Protein AF-A0A172RXP1-F1 (afdb_monomer_lite)

pLDDT: mean 93.86, std 6.95, range [38.09, 98.88]

Structure (mmCIF, N/CA/C/O backbone):
data_AF-A0A172RXP1-F1
#
_entry.id   AF-A0A172RXP1-F1
#
loop_
_atom_site.group_PDB
_atom_site.id
_atom_site.type_symbol
_atom_site.label_atom_id
_atom_site.label_alt_id
_atom_site.label_comp_id
_atom_site.label_asym_id
_atom_site.label_entity_id
_atom_site.label_seq_id
_atom_site.pdbx_PDB_ins_code
_atom_site.Cartn_x
_atom_site.Cartn_y
_atom_site.Cartn_z
_atom_site.occupancy
_atom_site.B_iso_or_equiv
_atom_site.auth_seq_id
_atom_site.auth_comp_id
_atom_site.auth_asym_id
_atom_site.auth_atom_id
_atom_site.pdbx_PDB_model_num
ATOM 1 N N . MET A 1 1 ? 6.414 -22.281 -22.582 1.00 38.09 1 MET A N 1
ATOM 2 C CA . MET A 1 1 ? 7.743 -21.786 -22.998 1.00 38.09 1 MET A CA 1
ATOM 3 C C . MET A 1 1 ? 8.116 -20.761 -21.952 1.00 38.09 1 MET A C 1
ATOM 5 O O . MET A 1 1 ? 7.266 -19.922 -21.696 1.00 38.09 1 MET A O 1
ATOM 9 N N . ALA A 1 2 ? 9.269 -20.887 -21.293 1.00 50.41 2 ALA A N 1
ATOM 10 C CA . ALA A 1 2 ? 9.704 -19.866 -20.341 1.00 50.41 2 ALA A CA 1
ATOM 11 C C . ALA A 1 2 ? 9.774 -18.531 -21.090 1.00 50.41 2 ALA A C 1
ATOM 13 O O . ALA A 1 2 ? 10.369 -18.478 -22.169 1.00 50.41 2 ALA A O 1
ATOM 14 N N . VAL A 1 3 ? 9.075 -17.511 -20.596 1.00 63.94 3 VAL A N 1
ATOM 15 C CA . VAL A 1 3 ? 9.120 -16.189 -21.216 1.00 63.94 3 VAL A CA 1
ATOM 16 C C . VAL A 1 3 ? 10.532 -15.639 -21.051 1.00 63.94 3 VAL A C 1
ATOM 18 O O . VAL A 1 3 ? 11.076 -15.671 -19.953 1.00 63.94 3 VAL A O 1
ATOM 21 N N . ASP A 1 4 ? 11.120 -15.165 -22.148 1.00 76.38 4 ASP A N 1
ATOM 22 C CA . ASP A 1 4 ? 12.426 -14.511 -22.139 1.00 76.38 4 ASP A CA 1
ATOM 23 C C . ASP A 1 4 ? 12.265 -13.118 -21.504 1.00 76.38 4 ASP A C 1
ATOM 25 O O . ASP A 1 4 ? 11.717 -12.183 -22.110 1.00 76.38 4 ASP A O 1
ATOM 29 N N . LEU A 1 5 ? 12.619 -13.024 -20.222 1.00 82.88 5 LEU A N 1
ATOM 30 C CA . LEU A 1 5 ? 12.661 -11.781 -19.460 1.00 82.88 5 LEU A CA 1
ATOM 31 C C . LEU A 1 5 ? 14.058 -11.184 -19.602 1.00 82.88 5 LEU A C 1
ATOM 33 O O . LEU A 1 5 ? 15.064 -11.877 -19.472 1.00 82.88 5 LEU A O 1
ATOM 37 N N . SER A 1 6 ? 14.126 -9.888 -19.893 1.00 87.19 6 SER A N 1
ATOM 38 C CA . SER A 1 6 ? 15.412 -9.194 -19.913 1.00 87.19 6 SER A CA 1
ATOM 39 C C . SER A 1 6 ? 15.955 -9.014 -18.484 1.00 87.19 6 SER A C 1
ATOM 41 O O . SER A 1 6 ? 15.171 -9.008 -17.536 1.00 87.19 6 SER A O 1
ATOM 43 N N . PRO A 1 7 ? 17.264 -8.763 -18.295 1.00 87.62 7 PRO A N 1
ATOM 44 C CA . PRO A 1 7 ? 17.811 -8.452 -16.970 1.00 87.62 7 PRO A CA 1
ATOM 45 C C . PRO A 1 7 ? 17.138 -7.251 -16.284 1.00 87.62 7 PRO A C 1
ATOM 47 O O . PRO A 1 7 ? 17.066 -7.203 -15.060 1.00 87.62 7 PRO A O 1
ATOM 50 N N . ILE A 1 8 ? 16.629 -6.292 -17.069 1.00 87.06 8 ILE A N 1
ATOM 51 C CA . ILE A 1 8 ? 15.850 -5.151 -16.561 1.00 87.06 8 ILE A CA 1
ATOM 52 C C . ILE A 1 8 ? 14.496 -5.636 -16.036 1.00 87.06 8 ILE A C 1
ATOM 54 O O . ILE A 1 8 ? 14.106 -5.278 -14.930 1.00 87.06 8 ILE A O 1
ATOM 58 N N . ASP A 1 9 ? 13.801 -6.487 -16.799 1.00 88.44 9 ASP A N 1
ATOM 59 C CA . ASP A 1 9 ? 12.526 -7.070 -16.371 1.00 88.44 9 ASP A CA 1
ATOM 60 C C . ASP A 1 9 ? 12.700 -7.867 -15.062 1.00 88.44 9 ASP A C 1
ATOM 62 O O . ASP A 1 9 ? 11.912 -7.710 -14.132 1.00 88.44 9 ASP A O 1
ATOM 66 N N . GLU A 1 10 ? 13.747 -8.694 -14.966 1.00 87.12 10 GLU A N 1
ATOM 67 C CA . GLU A 1 10 ? 14.048 -9.493 -13.770 1.00 87.12 10 GLU A CA 1
ATOM 68 C C . GLU A 1 10 ? 14.373 -8.623 -12.550 1.00 87.12 10 GLU A C 1
ATOM 70 O O . GLU A 1 10 ? 13.882 -8.897 -11.454 1.00 87.12 10 GLU A O 1
ATOM 75 N N . ASN A 1 11 ? 15.169 -7.563 -12.732 1.00 88.50 11 ASN A N 1
ATOM 76 C CA . ASN A 1 11 ? 15.501 -6.636 -11.653 1.00 88.50 11 ASN A CA 1
ATOM 77 C C . ASN A 1 11 ? 14.253 -5.904 -11.143 1.00 88.50 11 ASN A C 1
ATOM 79 O O . ASN A 1 11 ? 14.006 -5.891 -9.939 1.00 88.50 11 ASN A O 1
ATOM 83 N N . LEU A 1 12 ? 13.428 -5.367 -12.047 1.00 87.56 12 LEU A N 1
ATOM 84 C CA . LEU A 1 12 ? 12.185 -4.700 -11.665 1.00 87.56 12 LEU A CA 1
ATOM 85 C C . LEU A 1 12 ? 11.263 -5.638 -10.881 1.00 87.56 12 LEU A C 1
ATOM 87 O O . LEU A 1 12 ? 10.744 -5.242 -9.840 1.00 87.56 12 LEU A O 1
ATOM 91 N N . LEU A 1 13 ? 11.080 -6.880 -11.344 1.00 88.88 13 LEU A N 1
ATOM 92 C CA . LEU A 1 13 ? 10.257 -7.874 -10.648 1.00 88.88 13 LEU A CA 1
ATOM 93 C C . LEU A 1 13 ? 10.802 -8.190 -9.248 1.00 88.88 13 LEU A C 1
ATOM 95 O O . LEU A 1 13 ? 10.026 -8.226 -8.287 1.00 88.88 13 LEU A O 1
ATOM 99 N N . ALA A 1 14 ? 12.116 -8.368 -9.109 1.00 88.56 14 ALA A N 1
ATOM 100 C CA . ALA A 1 14 ? 12.749 -8.584 -7.812 1.00 88.56 14 ALA A CA 1
ATOM 101 C C . ALA A 1 14 ? 12.529 -7.391 -6.869 1.00 88.56 14 ALA A C 1
ATOM 103 O O . ALA A 1 14 ? 12.136 -7.585 -5.721 1.00 88.56 14 ALA A O 1
ATOM 104 N N . THR A 1 15 ? 12.694 -6.167 -7.371 1.00 88.19 15 THR A N 1
ATOM 105 C CA . THR A 1 15 ? 12.537 -4.929 -6.598 1.00 88.19 15 THR A CA 1
ATOM 106 C C . THR A 1 15 ? 11.102 -4.720 -6.111 1.00 88.19 15 THR A C 1
ATOM 108 O O . THR A 1 15 ? 10.890 -4.402 -4.944 1.00 88.19 15 THR A O 1
ATOM 111 N N . ILE A 1 16 ? 10.098 -4.932 -6.968 1.00 88.25 16 ILE A N 1
ATOM 112 C CA . ILE A 1 16 ? 8.696 -4.612 -6.636 1.00 88.25 16 ILE A CA 1
ATOM 113 C C . ILE A 1 16 ? 7.931 -5.756 -5.963 1.00 88.25 16 ILE A C 1
ATOM 115 O O . ILE A 1 16 ? 6.828 -5.549 -5.470 1.00 88.25 16 ILE A O 1
ATOM 119 N N . SER A 1 17 ? 8.454 -6.983 -5.992 1.00 82.69 17 SER A N 1
ATOM 120 C CA . SER A 1 17 ? 7.707 -8.150 -5.498 1.00 82.69 17 SER A CA 1
ATOM 121 C C . SER A 1 17 ? 8.557 -9.211 -4.798 1.00 82.69 17 SER A C 1
ATOM 123 O O . SER A 1 17 ? 8.028 -10.247 -4.392 1.00 82.69 17 SER A O 1
ATOM 125 N N . GLY A 1 18 ? 9.868 -8.983 -4.649 1.00 82.44 18 GLY A N 1
ATOM 126 C CA . GLY A 1 18 ? 10.801 -9.952 -4.065 1.00 82.44 18 GLY A CA 1
ATOM 127 C C . GLY A 1 18 ? 10.971 -11.222 -4.904 1.00 82.44 18 GLY A C 1
ATOM 128 O O . GLY A 1 18 ? 11.453 -12.239 -4.404 1.00 82.44 18 GLY A O 1
ATOM 129 N N . LEU A 1 19 ? 10.530 -11.203 -6.166 1.00 79.50 19 LEU A N 1
ATOM 130 C CA . LEU A 1 19 ? 10.538 -12.371 -7.036 1.00 79.50 19 LEU A CA 1
ATOM 131 C C . LEU A 1 19 ? 11.907 -12.575 -7.684 1.00 79.50 19 LEU A C 1
ATOM 133 O O . LEU A 1 19 ? 12.352 -11.779 -8.504 1.00 79.50 19 LEU A O 1
ATOM 137 N N . HIS A 1 20 ? 12.533 -13.709 -7.374 1.00 77.12 20 HIS A N 1
ATOM 138 C CA . HIS A 1 20 ? 13.682 -14.236 -8.107 1.00 77.12 20 HIS A CA 1
ATOM 139 C C . HIS A 1 20 ? 13.219 -15.422 -8.961 1.00 77.12 20 HIS A C 1
ATOM 141 O O . HIS A 1 20 ? 13.280 -16.578 -8.541 1.00 77.12 20 HIS A O 1
ATOM 147 N N . GLY A 1 21 ? 12.697 -15.116 -10.150 1.00 74.19 21 GLY A N 1
ATOM 148 C CA . GLY A 1 21 ? 12.053 -16.085 -11.040 1.00 74.19 21 GLY A CA 1
ATOM 149 C C . GLY A 1 21 ? 10.544 -16.215 -10.811 1.00 74.19 21 GLY A C 1
ATOM 150 O O . GLY A 1 21 ? 9.920 -15.380 -10.158 1.00 74.19 21 GLY A O 1
ATOM 151 N N . MET A 1 22 ? 9.942 -17.259 -11.389 1.00 75.25 22 MET A N 1
ATOM 152 C CA . MET A 1 22 ? 8.494 -17.471 -11.308 1.00 75.25 22 MET A CA 1
ATOM 153 C C . MET A 1 22 ? 8.077 -17.919 -9.899 1.00 75.25 22 MET A C 1
ATOM 155 O O . MET A 1 22 ? 8.658 -18.875 -9.374 1.00 75.25 22 MET A O 1
ATOM 159 N N . PRO A 1 23 ? 7.068 -17.276 -9.284 1.00 80.94 23 PRO A N 1
ATOM 160 C CA . PRO A 1 23 ? 6.609 -17.655 -7.958 1.00 80.94 23 PRO A CA 1
ATOM 161 C C . PRO A 1 23 ? 5.931 -19.023 -7.945 1.00 80.94 23 PRO A C 1
ATOM 163 O O . PRO A 1 23 ? 5.258 -19.430 -8.892 1.00 80.94 23 PRO A O 1
ATOM 166 N N . ASN A 1 24 ? 6.032 -19.699 -6.802 1.00 77.75 24 ASN A N 1
ATOM 167 C CA . ASN A 1 24 ? 5.158 -20.823 -6.492 1.00 77.75 24 ASN A CA 1
ATOM 168 C C . ASN A 1 24 ? 3.774 -20.292 -6.087 1.00 77.75 24 ASN A C 1
ATOM 170 O O . ASN A 1 24 ? 3.684 -19.356 -5.296 1.00 77.75 24 ASN A O 1
ATOM 174 N N . GLY A 1 25 ? 2.704 -20.919 -6.578 1.00 85.06 25 GLY A N 1
ATOM 175 C CA . GLY A 1 25 ? 1.326 -20.537 -6.250 1.00 85.06 25 GLY A CA 1
ATOM 176 C C . GLY A 1 25 ? 0.611 -19.842 -7.405 1.00 85.06 25 GLY A C 1
ATOM 177 O O . GLY A 1 25 ? 0.875 -20.133 -8.573 1.00 85.06 25 GLY A O 1
ATOM 178 N N . ALA A 1 26 ? -0.351 -18.978 -7.088 1.00 94.94 26 ALA A N 1
ATOM 179 C CA . ALA A 1 26 ? -1.120 -18.255 -8.094 1.00 94.94 26 ALA A CA 1
ATOM 180 C C . ALA A 1 26 ? -0.416 -16.949 -8.476 1.00 94.94 26 ALA A C 1
ATOM 182 O O . ALA A 1 26 ? 0.030 -16.195 -7.611 1.00 94.94 26 ALA A O 1
ATOM 183 N N . PHE A 1 27 ? -0.321 -16.658 -9.770 1.00 95.69 27 PHE A N 1
ATOM 184 C CA . PHE A 1 27 ? 0.298 -15.423 -10.230 1.00 95.69 27 PHE A CA 1
ATOM 185 C C . PHE A 1 27 ? -0.223 -14.948 -11.583 1.00 95.69 27 PHE A C 1
ATOM 187 O O . PHE A 1 27 ? -0.714 -15.731 -12.399 1.00 95.69 27 PHE A O 1
ATOM 194 N N . ASN A 1 28 ? -0.087 -13.649 -11.831 1.00 95.12 28 ASN A N 1
ATOM 195 C CA . ASN A 1 28 ? -0.371 -13.017 -13.110 1.00 95.12 28 ASN A CA 1
ATOM 196 C C . ASN A 1 28 ? 0.637 -11.890 -13.356 1.00 95.12 28 ASN A C 1
ATOM 198 O O . ASN A 1 28 ? 0.479 -10.787 -12.839 1.00 95.12 28 ASN A O 1
ATOM 202 N N . ILE A 1 29 ? 1.646 -12.171 -14.176 1.00 93.12 29 ILE A N 1
ATOM 203 C CA . ILE A 1 29 ? 2.704 -11.219 -14.518 1.00 93.12 29 ILE A CA 1
ATOM 204 C C . ILE A 1 29 ? 2.296 -10.468 -15.783 1.00 93.12 29 ILE A C 1
ATOM 206 O O . ILE A 1 29 ? 1.885 -11.079 -16.776 1.00 93.12 29 ILE A O 1
ATOM 210 N N . ARG A 1 30 ? 2.418 -9.139 -15.763 1.00 93.31 30 ARG A N 1
ATOM 211 C CA . ARG A 1 30 ? 2.161 -8.285 -16.930 1.00 93.31 30 ARG A CA 1
ATOM 212 C C . ARG A 1 30 ? 3.394 -7.481 -17.307 1.00 93.31 30 ARG A C 1
ATOM 214 O O . ARG A 1 30 ? 4.133 -7.024 -16.440 1.00 93.31 30 ARG A O 1
ATOM 221 N N . ARG A 1 31 ? 3.573 -7.267 -18.609 1.00 92.81 31 ARG A N 1
ATOM 222 C CA . ARG A 1 31 ? 4.624 -6.411 -19.163 1.00 92.81 31 ARG A CA 1
ATOM 223 C C . ARG A 1 31 ? 4.043 -5.529 -20.255 1.00 92.81 31 ARG A C 1
ATOM 225 O O . ARG A 1 31 ? 3.398 -6.044 -21.161 1.00 92.81 31 ARG A O 1
ATOM 232 N N . ASN A 1 32 ? 4.287 -4.222 -20.184 1.00 91.62 32 ASN A N 1
ATOM 233 C CA . ASN A 1 32 ? 3.894 -3.250 -21.215 1.00 91.62 32 ASN A CA 1
ATOM 234 C C . ASN A 1 32 ? 2.400 -3.329 -21.604 1.00 91.62 32 ASN A C 1
ATOM 236 O O . ASN A 1 32 ? 2.049 -3.209 -22.773 1.00 91.62 32 ASN A O 1
ATOM 240 N N . GLY A 1 33 ? 1.518 -3.565 -20.627 1.00 88.50 33 GLY A N 1
ATOM 241 C CA . GLY A 1 33 ? 0.072 -3.696 -20.848 1.00 88.50 33 GLY A CA 1
ATOM 242 C C . GLY A 1 33 ? -0.401 -5.070 -21.343 1.00 88.50 33 GLY A C 1
ATOM 243 O O . GLY A 1 33 ? -1.607 -5.306 -21.470 1.00 88.50 33 GLY A O 1
ATOM 244 N N . GLU A 1 34 ? 0.508 -6.019 -21.548 1.00 90.94 34 GLU A N 1
ATOM 245 C CA . GLU A 1 34 ? 0.198 -7.364 -22.028 1.00 90.94 34 GLU A CA 1
ATOM 246 C C . GLU A 1 34 ? 0.414 -8.427 -20.947 1.00 90.94 34 GLU A C 1
ATOM 248 O O . GLU A 1 34 ? 1.183 -8.255 -19.997 1.00 90.94 34 GLU A O 1
ATOM 253 N N . LEU A 1 35 ? -0.306 -9.544 -21.075 1.00 92.50 35 LEU A N 1
ATOM 254 C CA . LEU A 1 35 ? -0.114 -10.707 -20.214 1.00 92.50 35 LEU A CA 1
ATOM 255 C C . LEU A 1 35 ? 1.177 -11.430 -20.611 1.00 92.50 35 LEU A C 1
ATOM 257 O O . LEU A 1 35 ? 1.311 -11.860 -21.753 1.00 92.50 35 LEU A O 1
ATOM 261 N N . VAL A 1 36 ? 2.078 -11.614 -19.648 1.00 91.56 36 VAL A N 1
ATOM 262 C CA . VAL A 1 36 ? 3.291 -12.422 -19.813 1.00 91.56 36 VAL A CA 1
ATOM 263 C C . VAL A 1 36 ? 2.979 -13.879 -19.510 1.00 91.56 36 VAL A C 1
ATOM 265 O O . VAL A 1 36 ? 3.079 -14.744 -20.376 1.00 91.56 36 VAL A O 1
ATOM 268 N N . GLU A 1 37 ? 2.559 -14.140 -18.276 1.00 91.88 37 GLU A N 1
ATOM 269 C CA . GLU A 1 37 ? 2.243 -15.481 -17.811 1.00 91.88 37 GLU A CA 1
ATOM 270 C C . GLU A 1 37 ? 1.210 -15.412 -16.691 1.00 91.88 37 GLU A C 1
ATOM 272 O O . GLU A 1 37 ? 1.175 -14.468 -15.894 1.00 91.88 37 GLU A O 1
ATOM 277 N N . ARG A 1 38 ? 0.346 -16.425 -16.649 1.00 94.81 38 ARG A N 1
ATOM 278 C CA . ARG A 1 38 ? -0.666 -16.588 -15.615 1.00 94.81 38 ARG A CA 1
ATOM 279 C C . ARG A 1 38 ? -0.702 -18.030 -15.162 1.00 94.81 38 ARG A C 1
ATOM 281 O O . ARG A 1 38 ? -0.748 -18.943 -15.985 1.00 94.81 38 ARG A O 1
ATOM 288 N N . HIS A 1 39 ? -0.814 -18.206 -13.858 1.00 95.62 39 HIS A N 1
ATOM 289 C CA . HIS A 1 39 ? -1.017 -19.498 -13.240 1.00 95.62 39 HIS A CA 1
ATOM 290 C C . HIS A 1 39 ? -2.061 -19.385 -12.125 1.00 95.62 39 HIS A C 1
ATOM 292 O O . HIS A 1 39 ? -1.996 -18.494 -11.283 1.00 95.62 39 HIS A O 1
ATOM 298 N N . SER A 1 40 ? -3.041 -20.288 -12.137 1.00 96.25 40 SER A N 1
ATOM 299 C CA . SER A 1 40 ? -4.006 -20.463 -11.045 1.00 96.25 40 SER A CA 1
ATOM 300 C C . SER A 1 40 ? -3.555 -21.622 -10.161 1.00 96.25 40 SER A C 1
ATOM 302 O O . SER A 1 40 ? -3.035 -22.613 -10.672 1.00 96.25 40 SER A O 1
ATOM 304 N N . SER A 1 41 ? -3.771 -21.526 -8.851 1.00 95.06 41 SER A N 1
ATOM 305 C CA . SER A 1 41 ? -3.520 -22.639 -7.933 1.00 95.06 41 SER A CA 1
ATOM 306 C C . SER A 1 41 ? -4.773 -23.503 -7.763 1.00 95.06 41 SER A C 1
ATOM 308 O O . SER A 1 41 ? -5.831 -23.243 -8.339 1.00 95.06 41 SER A O 1
ATOM 310 N N . ALA A 1 42 ? -4.681 -24.553 -6.945 1.00 94.69 42 ALA A N 1
ATOM 311 C CA . ALA A 1 42 ? -5.849 -25.360 -6.599 1.00 94.69 42 ALA A CA 1
ATOM 312 C C . ALA A 1 42 ? -6.917 -24.557 -5.827 1.00 94.69 42 ALA A C 1
ATOM 314 O O . ALA A 1 42 ? -8.097 -24.927 -5.849 1.00 94.69 42 ALA A O 1
ATOM 315 N N . PHE A 1 43 ? -6.521 -23.472 -5.155 1.00 97.12 43 PHE A N 1
ATOM 316 C CA . PHE A 1 43 ? -7.378 -22.673 -4.275 1.00 97.12 43 PHE A CA 1
ATOM 317 C C . PHE A 1 43 ? -7.676 -21.272 -4.807 1.00 97.12 43 PHE A C 1
ATOM 319 O O . PHE A 1 43 ? -8.611 -20.631 -4.323 1.00 97.12 43 PHE A O 1
ATOM 326 N N . ILE A 1 44 ? -6.927 -20.824 -5.814 1.00 97.75 44 ILE A N 1
ATOM 327 C CA . ILE A 1 44 ? -7.011 -19.469 -6.348 1.00 97.75 44 ILE A CA 1
ATOM 328 C C . ILE A 1 44 ? -7.140 -19.527 -7.865 1.00 97.75 44 ILE A C 1
ATOM 330 O O . ILE A 1 44 ? -6.233 -19.980 -8.561 1.00 97.75 44 ILE A O 1
ATOM 334 N N . GLU A 1 45 ? -8.270 -19.043 -8.366 1.00 98.06 45 GLU A N 1
ATOM 335 C CA . GLU A 1 45 ? -8.557 -18.916 -9.791 1.00 98.06 45 GLU A CA 1
ATOM 336 C C . GLU A 1 45 ? -8.284 -17.481 -10.246 1.00 98.06 45 GLU A C 1
ATOM 338 O O . GLU A 1 45 ? -8.774 -16.534 -9.633 1.00 98.06 45 GLU A O 1
ATOM 343 N N . ILE A 1 46 ? -7.536 -17.325 -11.339 1.00 97.81 46 ILE A N 1
ATOM 344 C CA . ILE A 1 46 ? -7.296 -16.031 -11.980 1.00 97.81 46 ILE A CA 1
ATOM 345 C C . ILE A 1 46 ? -7.898 -16.057 -13.387 1.00 97.81 46 ILE A C 1
ATOM 347 O O . ILE A 1 46 ? -7.414 -16.757 -14.281 1.00 97.81 46 ILE A O 1
ATOM 351 N N . ALA A 1 47 ? -8.934 -15.254 -13.601 1.00 96.94 47 ALA A N 1
ATOM 352 C CA . ALA A 1 47 ? -9.636 -15.125 -14.872 1.00 96.94 47 ALA A CA 1
ATOM 353 C C . ALA A 1 47 ? -9.440 -13.728 -15.467 1.00 96.94 47 ALA A C 1
ATOM 355 O O . ALA A 1 47 ? -9.192 -12.763 -14.754 1.00 96.94 47 ALA A O 1
ATOM 356 N N . THR A 1 48 ? -9.534 -13.609 -16.791 1.00 96.56 48 THR A N 1
ATOM 357 C CA . THR A 1 48 ? -9.531 -12.294 -17.448 1.00 96.56 48 THR A CA 1
ATOM 358 C C . THR A 1 48 ? -10.886 -11.638 -17.233 1.00 96.56 48 THR A C 1
ATOM 360 O O . THR A 1 48 ? -11.908 -12.301 -17.399 1.00 96.56 48 THR A O 1
ATOM 363 N N . LYS A 1 49 ? -10.887 -10.352 -16.882 1.00 94.56 49 LYS A N 1
ATOM 364 C CA . LYS A 1 49 ? -12.117 -9.593 -16.661 1.00 94.56 49 LYS A CA 1
ATOM 365 C C . LYS A 1 49 ? -12.825 -9.312 -17.989 1.00 94.56 49 LYS A C 1
ATOM 367 O O . LYS A 1 49 ? -12.180 -9.059 -19.008 1.00 94.56 49 LYS A O 1
ATOM 372 N N . GLU A 1 50 ? -14.152 -9.366 -17.992 1.00 90.88 50 GLU A N 1
ATOM 373 C CA . GLU A 1 50 ? -14.949 -9.030 -19.175 1.00 90.88 50 GLU A CA 1
ATOM 374 C C . GLU A 1 50 ? -15.198 -7.515 -19.257 1.00 90.88 50 GLU A C 1
ATOM 376 O O . GLU A 1 50 ? -15.492 -6.858 -18.261 1.00 90.88 50 GLU A O 1
ATOM 381 N N . GLY A 1 51 ? -15.092 -6.945 -20.460 1.00 89.81 51 GLY A N 1
ATOM 382 C CA . GLY A 1 51 ? -15.448 -5.548 -20.747 1.00 89.81 51 GLY A CA 1
ATOM 383 C C . GLY A 1 51 ? -14.386 -4.491 -20.419 1.00 89.81 51 GLY A C 1
ATOM 384 O O . GLY A 1 51 ? -14.393 -3.437 -21.052 1.00 89.81 51 GLY A O 1
ATOM 385 N N . VAL A 1 52 ? -13.448 -4.766 -19.507 1.00 92.88 52 VAL A N 1
ATOM 386 C CA . VAL A 1 52 ? -12.320 -3.873 -19.171 1.00 92.88 52 VAL A CA 1
ATOM 387 C C . VAL A 1 52 ? -11.005 -4.658 -19.046 1.00 92.88 52 VAL A C 1
ATOM 389 O O . VAL A 1 52 ? -11.046 -5.842 -18.709 1.00 92.88 52 VAL A O 1
ATOM 392 N N . PRO A 1 53 ? -9.830 -4.046 -19.300 1.00 93.62 53 PRO A N 1
ATOM 393 C CA . PRO A 1 53 ? -8.548 -4.717 -19.091 1.00 93.62 53 PRO A CA 1
ATOM 394 C C . PRO A 1 53 ? -8.352 -5.079 -17.618 1.00 93.62 53 PRO A C 1
ATOM 396 O O . PRO A 1 53 ? -8.573 -4.239 -16.756 1.00 93.62 53 PRO A O 1
ATOM 399 N N . GLY A 1 54 ? -7.905 -6.296 -17.316 1.00 94.62 54 GLY A N 1
ATOM 400 C CA . GLY A 1 54 ? -7.606 -6.719 -15.947 1.00 94.62 54 GLY A CA 1
ATOM 401 C C . GLY A 1 54 ? -8.052 -8.147 -15.650 1.00 94.62 54 GLY A C 1
ATOM 402 O O . GLY A 1 54 ? -8.259 -8.948 -16.571 1.00 94.62 54 GLY A O 1
ATOM 403 N N . ILE A 1 55 ? -8.146 -8.487 -14.366 1.00 97.56 55 ILE A N 1
ATOM 404 C CA . ILE A 1 55 ? -8.389 -9.858 -13.905 1.00 97.56 55 ILE A CA 1
ATOM 405 C C . ILE A 1 55 ? -9.360 -9.932 -12.729 1.00 97.56 55 ILE A C 1
ATOM 407 O O . ILE A 1 55 ? -9.387 -9.064 -11.863 1.00 97.56 55 ILE A O 1
ATOM 411 N N . ASP A 1 56 ? -10.111 -11.026 -12.680 1.00 98.31 56 ASP A N 1
ATOM 412 C CA . ASP A 1 56 ? -10.845 -11.447 -11.493 1.00 98.31 56 ASP A CA 1
ATOM 413 C C . ASP A 1 56 ? -10.058 -12.560 -10.799 1.00 98.31 56 ASP A C 1
ATOM 415 O O . ASP A 1 56 ? -9.705 -13.570 -11.414 1.00 98.31 56 ASP A O 1
ATOM 419 N N . ILE A 1 57 ? -9.789 -12.375 -9.511 1.00 98.44 57 ILE A N 1
ATOM 420 C CA . ILE A 1 57 ? -9.023 -13.293 -8.672 1.00 98.44 57 ILE A CA 1
ATOM 421 C C . ILE A 1 57 ? -9.975 -13.841 -7.617 1.00 98.44 57 ILE A C 1
ATOM 423 O O . ILE A 1 57 ? -10.427 -13.115 -6.733 1.00 98.44 57 ILE A O 1
ATOM 427 N N . LYS A 1 58 ? -10.306 -15.126 -7.714 1.00 98.62 58 LYS A N 1
ATOM 428 C CA . LYS A 1 58 ? -11.248 -15.795 -6.811 1.00 98.62 58 LYS A CA 1
ATOM 429 C C . LYS A 1 58 ? -10.494 -16.745 -5.898 1.00 98.62 58 LYS A C 1
ATOM 431 O O . LYS A 1 58 ? -9.955 -17.754 -6.350 1.00 98.62 58 LYS A O 1
ATOM 436 N N . ILE A 1 59 ? -10.494 -16.432 -4.609 1.00 98.62 59 ILE A N 1
ATOM 437 C CA . ILE A 1 59 ? -9.873 -17.236 -3.557 1.00 98.62 59 ILE A CA 1
ATOM 438 C C . ILE A 1 59 ? -10.979 -18.028 -2.866 1.00 98.62 59 ILE A C 1
ATOM 440 O O . ILE A 1 59 ? -11.947 -17.455 -2.359 1.00 98.62 59 ILE A O 1
ATOM 444 N N . LYS A 1 60 ? -10.862 -19.358 -2.863 1.00 98.56 60 LYS A N 1
ATOM 445 C CA . LYS A 1 60 ? -11.887 -20.234 -2.278 1.00 98.56 60 LYS A CA 1
ATOM 446 C C . LYS A 1 60 ? -12.037 -19.984 -0.768 1.00 98.56 60 LYS A C 1
ATOM 448 O O . LYS A 1 60 ? -11.040 -19.693 -0.111 1.00 98.56 60 LYS A O 1
ATOM 453 N N . PRO A 1 61 ? -13.239 -20.153 -0.190 1.00 98.69 61 PRO A N 1
ATOM 454 C CA . PRO A 1 61 ? -13.428 -20.078 1.258 1.00 98.69 61 PRO A CA 1
ATOM 455 C C . PRO A 1 61 ? -12.499 -21.026 2.026 1.00 98.69 61 PRO A C 1
ATOM 457 O O . PRO A 1 61 ? -12.249 -22.150 1.585 1.00 98.69 61 PRO A O 1
ATOM 460 N N . GLY A 1 62 ? -12.006 -20.574 3.180 1.00 98.19 62 GLY A N 1
ATOM 461 C CA . GLY A 1 62 ? -11.108 -21.336 4.049 1.00 98.19 62 GLY A CA 1
ATOM 462 C C . GLY A 1 62 ? -9.706 -21.575 3.481 1.00 98.19 62 GLY A C 1
ATOM 463 O O . GLY A 1 62 ? -8.986 -22.422 4.010 1.00 98.19 62 GLY A O 1
ATOM 464 N N . THR A 1 63 ? -9.305 -20.873 2.416 1.00 98.31 63 THR A N 1
ATOM 465 C CA . THR A 1 63 ? -7.944 -20.971 1.864 1.00 98.31 63 THR A CA 1
ATOM 466 C C . THR A 1 63 ? -6.943 -20.414 2.868 1.00 98.31 63 THR A C 1
ATOM 468 O O . THR A 1 63 ? -7.152 -19.318 3.370 1.00 98.31 63 THR A O 1
ATOM 471 N N . ARG A 1 64 ? -5.854 -21.130 3.168 1.00 97.06 64 ARG A N 1
ATOM 472 C CA . ARG A 1 64 ? -4.851 -20.683 4.150 1.00 97.06 64 ARG A CA 1
ATOM 473 C C . ARG A 1 64 ? -3.433 -20.840 3.622 1.00 97.06 64 ARG A C 1
ATOM 475 O O . ARG A 1 64 ? -3.101 -21.897 3.094 1.00 97.06 64 ARG A O 1
ATOM 482 N N . GLY A 1 65 ? -2.601 -19.823 3.836 1.00 94.00 65 GLY A N 1
ATOM 483 C CA . GLY A 1 65 ? -1.168 -19.854 3.528 1.00 94.00 65 GLY A CA 1
ATOM 484 C C . GLY A 1 65 ? -0.828 -19.786 2.037 1.00 94.00 65 GLY A C 1
ATOM 485 O O . GLY A 1 65 ? 0.312 -20.048 1.669 1.00 94.00 65 GLY A O 1
ATOM 486 N N . GLU A 1 66 ? -1.798 -19.457 1.181 1.00 95.50 66 GLU A N 1
ATOM 487 C CA . GLU A 1 66 ? -1.552 -19.202 -0.239 1.00 95.50 66 GLU A CA 1
ATOM 488 C C . GLU A 1 66 ? -1.142 -17.741 -0.453 1.00 95.50 66 GLU A C 1
ATOM 490 O O . GLU A 1 66 ? -1.650 -16.833 0.216 1.00 95.50 66 GLU A O 1
ATOM 495 N N . THR A 1 67 ? -0.270 -17.529 -1.437 1.00 95.75 67 THR A N 1
ATOM 496 C CA . THR A 1 67 ? 0.148 -16.202 -1.887 1.00 95.75 67 THR A CA 1
ATOM 497 C C . THR A 1 67 ? -0.242 -15.997 -3.347 1.00 95.75 67 THR A C 1
ATOM 499 O O . THR A 1 67 ? -0.069 -16.901 -4.170 1.00 95.75 67 THR A O 1
ATOM 502 N N . VAL A 1 68 ? -0.745 -14.806 -3.674 1.00 96.12 68 VAL A N 1
ATOM 503 C CA . VAL A 1 68 ? -1.002 -14.370 -5.053 1.00 96.12 68 VAL A CA 1
ATOM 504 C C . VAL A 1 68 ? -0.009 -13.290 -5.446 1.00 96.12 68 VAL A C 1
ATOM 506 O O . VAL A 1 68 ? 0.107 -12.298 -4.734 1.00 96.12 68 VAL A O 1
ATOM 509 N N . TYR A 1 69 ? 0.650 -13.442 -6.592 1.00 96.38 69 TYR A N 1
ATOM 510 C CA . TYR A 1 69 ? 1.568 -12.433 -7.131 1.00 96.38 69 TYR A CA 1
ATOM 511 C C . TYR A 1 69 ? 0.995 -11.782 -8.390 1.00 96.38 69 TYR A C 1
ATOM 513 O O . TYR A 1 69 ? 0.685 -12.475 -9.360 1.00 96.38 69 TYR A O 1
ATOM 521 N N . ILE A 1 70 ? 0.881 -10.456 -8.417 1.00 95.81 70 ILE A N 1
ATOM 522 C CA . ILE A 1 70 ? 0.362 -9.719 -9.581 1.00 95.81 70 ILE A CA 1
ATOM 523 C C . ILE A 1 70 ? 1.259 -8.544 -10.015 1.00 95.81 70 ILE A C 1
ATOM 525 O O . ILE A 1 70 ? 0.781 -7.414 -10.119 1.00 95.81 70 ILE A O 1
ATOM 529 N N . PRO A 1 71 ? 2.563 -8.766 -10.259 1.00 94.56 71 PRO A N 1
ATOM 530 C CA . PRO A 1 71 ? 3.458 -7.681 -10.623 1.00 94.56 71 PRO A CA 1
ATOM 531 C C . PRO A 1 71 ? 3.213 -7.192 -12.058 1.00 94.56 71 PRO A C 1
ATOM 533 O O . PRO A 1 71 ? 2.906 -7.969 -12.975 1.00 94.56 71 PRO A O 1
ATOM 536 N N . VAL A 1 72 ? 3.424 -5.894 -12.259 1.00 94.06 72 VAL A N 1
ATOM 537 C CA . VAL A 1 72 ? 3.402 -5.232 -13.561 1.00 94.06 72 VAL A CA 1
ATOM 538 C C . VAL A 1 72 ? 4.724 -4.518 -13.788 1.00 94.06 72 VAL A C 1
ATOM 540 O O . VAL A 1 72 ? 5.203 -3.774 -12.935 1.00 94.06 72 VAL A O 1
ATOM 543 N N . ILE A 1 73 ? 5.296 -4.710 -14.971 1.00 93.56 73 ILE A N 1
ATOM 544 C CA . ILE A 1 73 ? 6.482 -3.979 -15.410 1.00 93.56 73 ILE A CA 1
ATOM 545 C C . ILE A 1 73 ? 6.206 -3.221 -16.710 1.00 93.56 73 ILE A C 1
ATOM 547 O O . ILE A 1 73 ? 5.584 -3.736 -17.641 1.00 93.56 73 ILE A O 1
ATOM 551 N N . VAL A 1 74 ? 6.669 -1.980 -16.790 1.00 92.12 74 VAL A N 1
ATOM 552 C CA . VAL A 1 74 ? 6.613 -1.149 -17.994 1.00 92.12 74 VAL A CA 1
ATOM 553 C C . VAL A 1 74 ? 8.037 -0.770 -18.360 1.00 92.12 74 VAL A C 1
ATOM 555 O O . VAL A 1 74 ? 8.653 0.061 -17.707 1.00 92.12 74 VAL A O 1
ATOM 558 N N . THR A 1 75 ? 8.565 -1.402 -19.399 1.00 89.62 75 THR A N 1
ATOM 559 C CA . THR A 1 75 ? 9.926 -1.190 -19.911 1.00 89.62 75 THR A CA 1
ATOM 560 C C . THR A 1 75 ? 9.936 -0.545 -21.296 1.00 89.62 75 THR A C 1
ATOM 562 O O . THR A 1 75 ? 10.979 -0.110 -21.783 1.00 89.62 75 THR A O 1
ATOM 565 N N . GLN A 1 76 ? 8.767 -0.443 -21.935 1.00 86.62 76 GLN A N 1
ATOM 566 C CA . GLN A 1 76 ? 8.575 0.296 -23.175 1.00 86.62 76 GLN A CA 1
ATOM 567 C C . GLN A 1 76 ? 8.134 1.738 -22.884 1.00 86.62 76 GLN A C 1
ATOM 569 O O . GLN A 1 76 ? 7.239 1.993 -22.075 1.00 86.62 76 GLN A O 1
ATOM 574 N N . ALA A 1 77 ? 8.758 2.690 -23.575 1.00 83.62 77 ALA A N 1
ATOM 575 C CA . ALA A 1 77 ? 8.391 4.098 -23.501 1.00 83.62 77 ALA A CA 1
ATOM 576 C C . ALA A 1 77 ? 7.035 4.383 -24.164 1.00 83.62 77 ALA A C 1
ATOM 578 O O . ALA A 1 77 ? 6.641 3.708 -25.118 1.00 83.62 77 ALA A O 1
ATOM 579 N N . GLY A 1 78 ? 6.329 5.409 -23.680 1.00 85.38 78 GLY A N 1
ATOM 580 C CA . GLY A 1 78 ? 5.062 5.849 -24.273 1.00 85.38 78 GLY A CA 1
ATOM 581 C C . GLY A 1 78 ? 3.866 4.949 -23.948 1.00 85.38 78 GLY A C 1
ATOM 582 O O . GLY A 1 78 ? 2.793 5.123 -24.527 1.00 85.38 78 GLY A O 1
ATOM 583 N N . VAL A 1 79 ? 4.033 3.971 -23.054 1.00 90.44 79 VAL A N 1
ATOM 584 C CA . VAL A 1 79 ? 2.956 3.067 -22.641 1.00 90.44 79 VAL A CA 1
ATOM 585 C C . VAL A 1 79 ? 2.041 3.781 -21.656 1.00 90.44 79 VAL A C 1
ATOM 587 O O . VAL A 1 79 ? 2.500 4.360 -20.675 1.00 90.44 79 VAL A O 1
ATOM 590 N N . LYS A 1 80 ? 0.734 3.686 -21.897 1.00 92.00 80 LYS A N 1
ATOM 591 C CA . LYS A 1 80 ? -0.300 4.015 -20.919 1.00 92.00 80 LYS A CA 1
ATOM 592 C C . LYS A 1 80 ? -1.142 2.771 -20.674 1.00 92.00 80 LYS A C 1
ATOM 594 O O . LYS A 1 80 ? -1.924 2.382 -21.538 1.00 92.00 80 LYS A O 1
ATOM 599 N N . ASP A 1 81 ? -0.959 2.161 -19.513 1.00 92.00 81 ASP A N 1
ATOM 600 C CA . ASP A 1 81 ? -1.658 0.948 -19.095 1.00 92.00 81 ASP A CA 1
ATOM 601 C C . ASP A 1 81 ? -2.633 1.272 -17.960 1.00 92.00 81 ASP A C 1
ATOM 603 O O . ASP A 1 81 ? -2.290 1.996 -17.030 1.00 92.00 81 ASP A O 1
ATOM 607 N N . VAL A 1 82 ? -3.854 0.751 -18.044 1.00 94.81 82 VAL A N 1
ATOM 608 C CA . VAL A 1 82 ? -4.865 0.858 -16.984 1.00 94.81 82 VAL A CA 1
ATOM 609 C C . VAL A 1 82 ? -5.491 -0.515 -16.828 1.00 94.81 82 VAL A C 1
ATOM 611 O O . VAL A 1 82 ? -5.978 -1.079 -17.812 1.00 94.81 82 VAL A O 1
ATOM 614 N N . VAL A 1 83 ? -5.478 -1.060 -15.612 1.00 94.62 83 VAL A N 1
ATOM 615 C CA . VAL A 1 83 ? -5.936 -2.429 -15.343 1.00 94.62 83 VAL A CA 1
ATOM 616 C C . VAL A 1 83 ? -6.850 -2.489 -14.132 1.00 94.62 83 VAL A C 1
ATOM 618 O O . VAL A 1 83 ? -6.586 -1.865 -13.114 1.00 94.62 83 VAL A O 1
ATOM 621 N N . TYR A 1 84 ? -7.916 -3.272 -14.244 1.00 96.88 84 TYR A N 1
ATOM 622 C CA . TYR A 1 84 ? -8.951 -3.440 -13.233 1.00 96.88 84 TYR A CA 1
ATOM 623 C C . TYR A 1 84 ? -8.880 -4.850 -12.654 1.00 96.88 84 TYR A C 1
ATOM 625 O O . TYR A 1 84 ? -9.276 -5.828 -13.292 1.00 96.88 84 TYR A O 1
ATOM 633 N N . ASN A 1 85 ? -8.370 -4.955 -11.437 1.00 97.81 85 ASN A N 1
ATOM 634 C CA . ASN A 1 85 ? -8.167 -6.209 -10.737 1.00 97.81 85 ASN A CA 1
ATOM 635 C C . ASN A 1 85 ? -9.177 -6.310 -9.597 1.00 97.81 85 ASN A C 1
ATOM 637 O O . ASN A 1 85 ? -9.210 -5.446 -8.723 1.00 97.81 85 ASN A O 1
ATOM 641 N N . THR A 1 86 ? -9.984 -7.365 -9.579 1.00 98.56 86 THR A N 1
ATOM 642 C CA . THR A 1 86 ? -10.941 -7.589 -8.493 1.00 98.56 86 THR A CA 1
ATOM 643 C C . THR A 1 86 ? -10.605 -8.865 -7.742 1.00 98.56 86 THR A C 1
ATOM 645 O O . THR A 1 86 ? -10.492 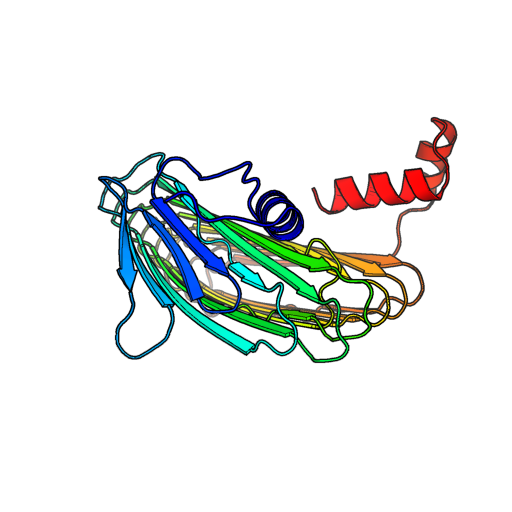-9.935 -8.337 1.00 98.56 86 THR A O 1
ATOM 648 N N . PHE A 1 87 ? -10.467 -8.760 -6.426 1.00 98.69 87 PHE A N 1
ATOM 649 C CA . PHE A 1 87 ? -10.168 -9.863 -5.528 1.00 98.69 87 PHE A CA 1
ATOM 650 C C . PHE A 1 87 ? -11.422 -10.257 -4.762 1.00 98.69 87 PHE A C 1
ATOM 652 O O . PHE A 1 87 ? -11.983 -9.464 -4.011 1.00 98.69 87 PHE A O 1
ATOM 659 N N . TYR A 1 88 ? -11.832 -11.508 -4.907 1.00 98.75 88 TYR A N 1
ATOM 660 C CA . TYR A 1 88 ? -12.913 -12.110 -4.142 1.00 98.75 88 TYR A CA 1
ATOM 661 C C . TYR A 1 88 ? -12.301 -13.078 -3.136 1.00 98.75 88 TYR A C 1
ATOM 663 O O . TYR A 1 88 ? -11.927 -14.199 -3.493 1.00 98.75 88 TYR A O 1
ATOM 671 N N . VAL A 1 89 ? -12.169 -12.639 -1.885 1.00 98.81 89 VAL A N 1
ATOM 672 C CA . VAL A 1 89 ? -11.565 -13.436 -0.815 1.00 98.81 89 VAL A CA 1
ATOM 673 C C . VAL A 1 89 ? -12.661 -14.181 -0.070 1.00 98.81 89 VAL A C 1
ATOM 675 O O . VAL A 1 89 ? -13.470 -13.576 0.631 1.00 98.81 89 VAL A O 1
ATOM 678 N N . GLY A 1 90 ? -12.708 -15.504 -0.231 1.00 98.69 90 GLY A N 1
ATOM 679 C CA . GLY A 1 90 ? -13.708 -16.337 0.427 1.00 98.69 90 GLY A CA 1
ATOM 680 C C . GLY A 1 90 ? -13.650 -16.248 1.955 1.00 98.69 90 GLY A C 1
ATOM 681 O O . GLY A 1 90 ? -12.586 -16.042 2.540 1.00 98.69 90 GLY A O 1
ATOM 682 N N . GLU A 1 91 ? -14.798 -16.447 2.601 1.00 98.69 91 GLU A N 1
ATOM 683 C CA . GLU A 1 91 ? -14.943 -16.471 4.064 1.00 98.69 91 GLU A CA 1
ATOM 684 C C . GLU A 1 91 ? -13.891 -17.357 4.751 1.00 98.69 91 GLU A C 1
ATOM 686 O O . GLU A 1 91 ? -13.536 -18.430 4.256 1.00 98.69 91 GLU A O 1
ATOM 691 N N . GLY A 1 92 ? -13.385 -16.889 5.896 1.00 98.50 92 GLY A N 1
ATOM 692 C CA . GLY A 1 92 ? -12.432 -17.614 6.737 1.00 98.50 92 GLY A CA 1
ATOM 693 C C . GLY A 1 92 ? -11.070 -17.890 6.091 1.00 98.50 92 GLY A C 1
ATOM 694 O O . GLY A 1 92 ? -10.330 -18.736 6.596 1.00 98.50 92 GLY A O 1
ATOM 695 N N . SER A 1 93 ? -10.747 -17.235 4.972 1.00 98.69 93 SER A N 1
ATOM 696 C CA . SER A 1 93 ? -9.442 -17.380 4.318 1.00 98.69 93 SER A CA 1
ATOM 697 C C . SER A 1 93 ? -8.343 -16.626 5.067 1.00 98.69 93 SER A C 1
ATOM 699 O O . SER A 1 93 ? -8.621 -15.726 5.847 1.00 98.69 93 SER A O 1
ATOM 701 N N . ASP A 1 94 ? -7.091 -16.989 4.832 1.00 98.50 94 ASP A N 1
ATOM 702 C CA . ASP A 1 94 ? -5.891 -16.407 5.430 1.00 98.50 94 ASP A CA 1
ATOM 703 C C . ASP A 1 94 ? -4.796 -16.407 4.357 1.00 98.50 94 ASP A C 1
ATOM 705 O O . ASP A 1 94 ? -4.168 -17.440 4.101 1.00 98.50 94 ASP A O 1
ATOM 709 N N . VAL A 1 95 ? -4.678 -15.298 3.625 1.00 98.31 95 VAL A N 1
ATOM 710 C CA . VAL A 1 95 ? -3.921 -15.227 2.363 1.00 98.31 95 VAL A CA 1
ATOM 711 C C . VAL A 1 95 ? -3.059 -13.978 2.266 1.00 98.31 95 VAL A C 1
ATOM 713 O O . VAL A 1 95 ? -3.380 -12.928 2.829 1.00 98.31 95 VAL A O 1
ATOM 716 N N . THR A 1 96 ? -1.994 -14.094 1.476 1.00 98.00 96 THR A N 1
ATOM 717 C CA . THR A 1 96 ? -1.105 -12.982 1.142 1.00 98.00 96 THR A CA 1
ATOM 718 C C . THR A 1 96 ? -1.278 -12.605 -0.325 1.00 98.00 96 THR A C 1
ATOM 720 O O . THR A 1 96 ? -1.387 -13.462 -1.200 1.00 98.00 96 THR A O 1
ATOM 723 N N . ILE A 1 97 ? -1.298 -11.316 -0.622 1.00 97.88 97 ILE A N 1
ATOM 724 C CA . ILE A 1 97 ? -1.371 -10.786 -1.978 1.00 97.88 97 ILE A CA 1
ATOM 725 C C . ILE A 1 97 ? -0.207 -9.813 -2.141 1.00 97.88 97 ILE A C 1
ATOM 727 O O . ILE A 1 97 ? -0.075 -8.864 -1.377 1.00 97.88 97 ILE A O 1
ATOM 731 N N . VAL A 1 98 ? 0.635 -10.065 -3.136 1.00 96.81 98 VAL A N 1
ATOM 732 C CA . VAL A 1 98 ? 1.815 -9.264 -3.452 1.00 96.81 98 VAL A CA 1
ATOM 733 C C . VAL A 1 98 ? 1.605 -8.627 -4.818 1.00 96.81 98 VAL A C 1
ATOM 735 O O . VAL A 1 98 ? 1.538 -9.313 -5.842 1.00 96.81 98 VAL A O 1
ATOM 738 N N . ALA A 1 99 ? 1.492 -7.308 -4.830 1.00 94.75 99 ALA A N 1
ATOM 739 C CA . ALA A 1 99 ? 1.427 -6.493 -6.027 1.00 94.75 99 ALA A CA 1
ATOM 740 C C . ALA A 1 99 ? 2.665 -5.608 -6.130 1.00 94.75 99 ALA A C 1
ATOM 742 O O . ALA A 1 99 ? 3.363 -5.345 -5.153 1.00 94.75 99 ALA A O 1
ATOM 743 N N . GLY A 1 100 ? 2.936 -5.136 -7.335 1.00 91.62 100 GLY A N 1
ATOM 744 C CA . GLY A 1 100 ? 3.975 -4.149 -7.532 1.00 91.62 100 GLY A CA 1
ATOM 745 C C . GLY A 1 100 ? 3.983 -3.642 -8.957 1.00 91.62 100 GLY A C 1
ATOM 746 O O . GLY A 1 100 ? 3.693 -4.399 -9.885 1.00 91.62 100 GLY A O 1
ATOM 747 N N . CYS A 1 101 ? 4.325 -2.369 -9.122 1.00 92.81 101 CYS A N 1
ATOM 748 C CA . CYS A 1 101 ? 4.413 -1.724 -10.426 1.00 92.81 101 CYS A CA 1
ATOM 749 C C . CYS A 1 101 ? 5.797 -1.096 -10.593 1.00 92.81 101 CYS A C 1
ATOM 751 O O . CYS A 1 101 ? 6.176 -0.194 -9.842 1.00 92.81 101 CYS A O 1
ATOM 753 N N . GLY A 1 102 ? 6.546 -1.579 -11.582 1.00 92.19 102 GLY A N 1
ATOM 754 C CA . GLY A 1 102 ? 7.870 -1.076 -11.934 1.00 92.19 102 GLY A CA 1
ATOM 755 C C . GLY A 1 102 ? 7.850 -0.389 -13.294 1.00 92.19 102 GLY A C 1
ATOM 756 O O . GLY A 1 102 ? 7.383 -0.980 -14.266 1.00 92.19 102 GLY A O 1
ATOM 757 N N . ILE A 1 103 ? 8.371 0.834 -13.396 1.00 92.00 103 ILE A N 1
ATOM 758 C CA . ILE A 1 103 ? 8.549 1.517 -14.686 1.00 92.00 103 ILE A CA 1
ATOM 759 C C . ILE A 1 103 ? 10.035 1.763 -14.937 1.00 92.00 103 ILE A C 1
ATOM 761 O O . ILE A 1 103 ? 10.644 2.579 -14.253 1.00 92.00 103 ILE A O 1
ATOM 765 N N . HIS A 1 104 ? 10.584 1.141 -15.977 1.00 89.94 104 HIS A N 1
ATOM 766 C CA . HIS A 1 104 ? 11.853 1.545 -16.572 1.00 89.94 104 HIS A CA 1
ATOM 767 C C . HIS A 1 104 ? 11.579 2.410 -17.805 1.00 89.94 104 HIS A C 1
ATOM 769 O O . HIS A 1 104 ? 11.030 1.931 -18.799 1.00 89.94 104 HIS A O 1
ATOM 775 N N . ASN A 1 105 ? 11.966 3.687 -17.762 1.00 83.94 105 ASN A N 1
ATOM 776 C CA . ASN A 1 105 ? 11.786 4.607 -18.885 1.00 83.94 105 ASN A CA 1
ATOM 777 C C . ASN A 1 105 ? 13.127 5.139 -19.406 1.00 83.94 105 ASN A C 1
ATOM 779 O O . ASN A 1 105 ? 13.742 6.030 -18.820 1.00 83.94 105 ASN A O 1
ATOM 783 N N . ALA A 1 106 ? 13.563 4.602 -20.545 1.00 80.81 106 ALA A N 1
ATOM 784 C CA . ALA A 1 106 ? 14.790 5.013 -21.225 1.00 80.81 106 ALA A CA 1
ATOM 785 C C . ALA A 1 106 ? 14.574 6.086 -22.311 1.00 80.81 106 ALA A C 1
ATOM 787 O O . ALA A 1 106 ? 15.516 6.405 -23.037 1.00 80.81 106 ALA A O 1
ATOM 788 N N . ALA A 1 107 ? 13.365 6.641 -22.443 1.00 82.06 107 ALA A N 1
ATOM 789 C CA . ALA A 1 107 ? 13.045 7.635 -23.464 1.00 82.06 107 ALA A CA 1
ATOM 790 C C . ALA A 1 107 ? 12.424 8.914 -22.881 1.00 82.06 107 ALA A C 1
ATOM 792 O O . ALA A 1 107 ? 12.243 9.063 -21.673 1.00 82.06 107 ALA A O 1
ATOM 793 N N . HIS A 1 108 ? 12.144 9.881 -23.755 1.00 83.44 108 HIS A N 1
ATOM 794 C CA . HIS A 1 108 ? 11.556 11.163 -23.364 1.00 83.44 108 HIS A CA 1
ATOM 795 C C . HIS A 1 108 ? 10.027 11.111 -23.270 1.00 83.44 108 HIS A C 1
ATOM 797 O O . HIS A 1 108 ? 9.433 11.993 -22.649 1.00 83.44 108 HIS A O 1
ATOM 803 N N . GLU A 1 109 ? 9.378 10.116 -23.884 1.00 87.06 109 GLU A N 1
ATOM 804 C CA . GLU A 1 109 ? 7.936 9.937 -23.762 1.00 87.06 109 GLU A CA 1
ATOM 805 C C . GLU A 1 109 ? 7.533 9.554 -22.334 1.00 87.06 109 GLU A C 1
ATOM 807 O O . GLU A 1 109 ? 8.252 8.857 -21.622 1.00 87.06 109 GLU A O 1
ATOM 812 N N . GLN A 1 110 ? 6.345 9.987 -21.923 1.00 89.31 110 GLN A N 1
ATOM 813 C CA . GLN A 1 110 ? 5.735 9.580 -20.661 1.00 89.31 110 GLN A CA 1
ATOM 814 C C . GLN A 1 110 ? 5.367 8.091 -20.685 1.00 89.31 110 GLN A C 1
ATOM 816 O O . GLN A 1 110 ? 4.748 7.626 -21.642 1.00 89.31 110 GLN A O 1
ATOM 821 N N . SER A 1 111 ? 5.648 7.386 -19.589 1.00 92.88 111 SER A N 1
ATOM 822 C CA . SER A 1 111 ? 5.129 6.044 -19.314 1.00 92.88 111 SER A CA 1
ATOM 823 C C . SER A 1 111 ? 4.250 6.068 -18.066 1.00 92.88 111 SER A C 1
ATOM 825 O O . SER A 1 111 ? 4.590 6.694 -17.059 1.00 92.88 111 SER A O 1
ATOM 827 N N . GLN A 1 112 ? 3.103 5.402 -18.139 1.00 94.38 112 GLN A N 1
ATOM 828 C CA . GLN A 1 112 ? 2.082 5.414 -17.101 1.00 94.38 112 GLN A CA 1
ATOM 829 C C . GLN A 1 112 ? 1.472 4.028 -16.905 1.00 94.38 112 GLN A C 1
ATOM 831 O O . GLN A 1 112 ? 1.134 3.349 -17.878 1.00 94.38 112 GLN A O 1
ATOM 836 N N . HIS A 1 113 ? 1.272 3.656 -15.644 1.00 95.06 113 HIS A N 1
ATOM 837 C CA . HIS A 1 113 ? 0.478 2.499 -15.262 1.00 95.06 113 HIS A CA 1
ATOM 838 C C . HIS A 1 113 ? -0.466 2.855 -14.108 1.00 95.06 113 HIS A C 1
ATOM 840 O O . HIS A 1 113 ? -0.023 3.323 -13.063 1.00 95.06 113 HIS A O 1
ATOM 846 N N . ASP A 1 114 ? -1.759 2.605 -14.293 1.00 95.06 114 ASP A N 1
ATOM 847 C CA . ASP A 1 114 ? -2.779 2.809 -13.267 1.00 95.06 114 ASP A CA 1
ATOM 848 C C . ASP A 1 114 ? -3.406 1.449 -12.903 1.00 95.06 114 ASP A C 1
ATOM 850 O O . ASP A 1 114 ? -4.177 0.863 -13.674 1.00 95.06 114 ASP A O 1
ATOM 854 N N . GLY A 1 115 ? -3.042 0.932 -11.728 1.00 95.06 115 GLY A N 1
ATOM 855 C CA . GLY A 1 115 ? -3.606 -0.287 -11.153 1.00 95.06 115 GLY A CA 1
ATOM 856 C C . GLY A 1 115 ? -4.852 0.029 -10.332 1.00 95.06 115 GLY A C 1
ATOM 857 O O . GLY A 1 115 ? -4.770 0.688 -9.300 1.00 95.06 115 GLY A O 1
ATOM 858 N N . ILE A 1 116 ? -6.015 -0.428 -10.791 1.00 97.31 116 ILE A N 1
ATOM 859 C CA . ILE A 1 116 ? -7.291 -0.271 -10.092 1.00 97.31 116 ILE A CA 1
ATOM 860 C C . ILE A 1 116 ? -7.622 -1.599 -9.415 1.00 97.31 116 ILE A C 1
ATOM 862 O O . ILE A 1 116 ? -7.974 -2.572 -10.081 1.00 97.31 116 ILE A O 1
ATOM 866 N N . HIS A 1 117 ? -7.504 -1.648 -8.097 1.00 98.19 117 HIS A N 1
ATOM 867 C CA . HIS A 1 117 ? -7.720 -2.828 -7.277 1.00 98.19 117 HIS A CA 1
ATOM 868 C C . HIS A 1 117 ? -9.009 -2.693 -6.465 1.00 98.19 117 HIS A C 1
ATOM 870 O O . HIS A 1 117 ? -9.217 -1.713 -5.756 1.00 98.19 117 HIS A O 1
ATOM 876 N N . GLU A 1 118 ? -9.877 -3.696 -6.539 1.00 98.56 118 GLU A N 1
ATOM 877 C CA . GLU A 1 118 ? -11.078 -3.785 -5.710 1.00 98.56 118 GLU A CA 1
ATOM 878 C C . GLU A 1 118 ? -11.086 -5.109 -4.945 1.00 98.56 118 GLU A C 1
ATOM 880 O O . GLU A 1 118 ? -11.020 -6.183 -5.539 1.00 98.56 118 GLU A O 1
ATOM 885 N N . PHE A 1 119 ? -11.164 -5.044 -3.622 1.00 98.81 119 PHE A N 1
ATOM 886 C CA . PHE A 1 119 ? -11.136 -6.191 -2.729 1.00 98.81 119 PHE A CA 1
ATOM 887 C C . PHE A 1 119 ? -12.509 -6.397 -2.100 1.00 98.81 119 PHE A C 1
ATOM 889 O O . PHE A 1 119 ? -13.059 -5.495 -1.478 1.00 98.81 119 PHE A O 1
ATOM 896 N N . PHE A 1 120 ? -13.030 -7.615 -2.196 1.00 98.88 120 PHE A N 1
ATOM 897 C CA . PHE A 1 120 ? -14.180 -8.092 -1.438 1.00 98.88 120 PHE A CA 1
ATOM 898 C C . PHE A 1 120 ? -13.683 -9.127 -0.430 1.00 98.88 120 PHE A C 1
ATOM 900 O O . PHE A 1 120 ? -13.420 -10.280 -0.789 1.00 98.88 120 PHE A O 1
ATOM 907 N N . ILE A 1 121 ? -13.513 -8.708 0.825 1.00 98.88 121 ILE A N 1
ATOM 908 C CA . ILE A 1 121 ? -12.971 -9.545 1.897 1.00 98.88 121 ILE A CA 1
ATOM 909 C C . ILE A 1 121 ? -14.124 -10.201 2.653 1.00 98.88 121 ILE A C 1
ATOM 911 O O . ILE A 1 121 ? -14.897 -9.533 3.338 1.00 98.88 121 ILE A O 1
ATOM 915 N N . GLY A 1 122 ? -14.249 -11.522 2.508 1.00 98.81 122 GLY A N 1
ATOM 916 C CA . GLY A 1 122 ? -15.307 -12.314 3.128 1.00 98.81 122 GLY A CA 1
ATOM 917 C C . GLY A 1 122 ? -15.248 -12.344 4.657 1.00 98.81 122 GLY A C 1
ATOM 918 O O . GLY A 1 122 ? -14.237 -12.013 5.278 1.00 98.81 122 GLY A O 1
ATOM 919 N N . LYS A 1 123 ? -16.354 -12.779 5.272 1.00 98.88 123 LYS A N 1
ATOM 920 C CA . LYS A 1 123 ? -16.504 -12.864 6.732 1.00 98.88 123 LYS A CA 1
ATOM 921 C C . LYS A 1 123 ? -15.333 -13.622 7.360 1.00 98.88 123 LYS A C 1
ATOM 923 O O . LYS A 1 123 ? -14.923 -14.660 6.845 1.00 98.88 123 LYS A O 1
ATOM 928 N N . GLY A 1 124 ? -14.764 -13.101 8.445 1.00 98.69 124 GLY A N 1
ATOM 929 C CA . GLY A 1 124 ? -13.659 -13.755 9.158 1.00 98.69 124 GLY A CA 1
ATOM 930 C C . GLY A 1 124 ? -12.379 -13.995 8.341 1.00 98.69 124 GLY A C 1
ATOM 931 O O . GLY A 1 124 ? -11.481 -14.679 8.833 1.00 98.69 124 GLY A O 1
ATOM 932 N N . ALA A 1 125 ? -12.286 -13.496 7.103 1.00 98.81 125 ALA A N 1
ATOM 933 C CA . ALA A 1 125 ? -11.104 -13.668 6.271 1.00 98.81 125 ALA A CA 1
ATOM 934 C C . ALA A 1 125 ? -10.001 -12.690 6.687 1.00 98.81 125 ALA A C 1
ATOM 936 O O . ALA A 1 125 ? -10.271 -11.596 7.181 1.00 98.81 125 ALA A O 1
ATOM 937 N N . ARG A 1 126 ? -8.751 -13.091 6.481 1.00 98.81 126 ARG A N 1
ATOM 938 C CA . ARG A 1 126 ? -7.535 -12.351 6.795 1.00 98.81 126 ARG A CA 1
ATOM 939 C C . ARG A 1 126 ? -6.736 -12.179 5.510 1.00 98.81 126 ARG A C 1
ATOM 941 O O . ARG A 1 126 ? -6.440 -13.159 4.826 1.00 98.81 126 ARG A O 1
ATOM 948 N N . VAL A 1 127 ? -6.404 -10.938 5.185 1.00 98.75 127 VAL A N 1
ATOM 949 C CA . VAL A 1 127 ? -5.630 -10.589 3.993 1.00 98.75 127 VAL A CA 1
ATOM 950 C C . VAL A 1 127 ? -4.427 -9.769 4.417 1.00 98.75 127 VAL A C 1
ATOM 952 O O . VAL A 1 127 ? -4.593 -8.746 5.078 1.00 98.75 127 VAL A O 1
ATOM 955 N N . LYS A 1 128 ? -3.234 -10.194 4.002 1.00 98.62 128 LYS A N 1
ATOM 956 C CA . LYS A 1 128 ? -2.052 -9.331 3.965 1.00 98.62 128 LYS A CA 1
ATOM 957 C C . LYS A 1 128 ? -1.817 -8.910 2.520 1.00 98.62 128 LYS A C 1
ATOM 959 O O . LYS A 1 128 ? -1.626 -9.767 1.662 1.00 98.62 128 LYS A O 1
ATOM 964 N N . TYR A 1 129 ? -1.856 -7.617 2.248 1.00 98.38 129 TYR A N 1
ATOM 965 C CA . TYR A 1 129 ? -1.575 -7.035 0.944 1.00 98.38 129 TYR A CA 1
ATOM 966 C C . TYR A 1 129 ? -0.283 -6.232 1.019 1.00 98.38 129 TYR A C 1
ATOM 968 O O . TYR A 1 129 ? -0.126 -5.401 1.906 1.00 98.38 129 TYR A O 1
ATOM 976 N N . THR A 1 130 ? 0.639 -6.470 0.097 1.00 96.88 130 THR A N 1
ATOM 977 C CA . THR A 1 130 ? 1.858 -5.669 -0.031 1.00 96.88 130 THR A CA 1
ATOM 978 C C . THR A 1 130 ? 1.944 -5.129 -1.446 1.00 96.88 130 THR A C 1
ATOM 980 O O . THR A 1 130 ? 1.836 -5.905 -2.397 1.00 96.88 130 THR A O 1
ATOM 983 N N . GLU A 1 131 ? 2.175 -3.831 -1.585 1.00 95.88 131 GLU A N 1
ATOM 984 C CA . GLU A 1 131 ? 2.314 -3.152 -2.868 1.00 95.88 131 GLU A CA 1
ATOM 985 C C . GLU A 1 131 ? 3.584 -2.306 -2.882 1.00 95.88 131 GLU A C 1
ATOM 987 O O . GLU A 1 131 ? 3.803 -1.499 -1.977 1.00 95.88 131 GLU A O 1
ATOM 992 N N . ALA A 1 132 ? 4.410 -2.466 -3.917 1.00 95.56 132 ALA A N 1
ATOM 993 C CA . ALA A 1 132 ? 5.591 -1.634 -4.117 1.00 95.56 132 ALA A CA 1
ATOM 994 C C . ALA A 1 132 ? 5.588 -0.937 -5.482 1.00 95.56 132 ALA A C 1
ATOM 996 O O . ALA A 1 132 ? 5.347 -1.546 -6.527 1.00 95.56 132 ALA A O 1
ATOM 997 N N . HIS A 1 133 ? 5.917 0.350 -5.472 1.00 94.62 133 HIS A N 1
ATOM 998 C CA . HIS A 1 133 ? 6.050 1.185 -6.657 1.00 94.62 133 HIS A CA 1
ATOM 999 C C . HIS A 1 133 ? 7.479 1.665 -6.830 1.00 94.62 133 HIS A C 1
ATOM 1001 O O . HIS A 1 133 ? 8.074 2.217 -5.901 1.00 94.62 133 HIS A O 1
ATOM 1007 N N . TYR A 1 134 ? 8.004 1.474 -8.037 1.00 93.88 134 TYR A N 1
ATOM 1008 C CA . TYR A 1 134 ? 9.378 1.810 -8.372 1.00 93.88 134 TYR A CA 1
ATOM 1009 C C . TYR A 1 134 ? 9.480 2.379 -9.786 1.00 93.88 134 TYR A C 1
ATOM 1011 O O . TYR A 1 134 ? 8.841 1.891 -10.723 1.00 93.88 134 TYR A O 1
ATOM 1019 N N . GLY A 1 135 ? 10.291 3.420 -9.939 1.00 91.62 135 GLY A N 1
ATOM 1020 C CA . GLY A 1 135 ? 10.616 4.009 -11.226 1.00 91.62 135 GLY A CA 1
ATOM 1021 C C . GLY A 1 135 ? 12.122 4.138 -11.406 1.00 91.62 135 GLY A C 1
ATOM 1022 O O . GLY A 1 135 ? 12.808 4.651 -10.536 1.00 91.62 135 GLY A O 1
ATOM 1023 N N . GLU A 1 136 ? 12.627 3.761 -12.572 1.00 89.88 136 GLU A N 1
ATOM 1024 C CA . GLU A 1 136 ? 14.024 3.969 -12.949 1.00 89.88 136 GLU A CA 1
ATOM 1025 C C . GLU A 1 136 ? 14.147 4.377 -14.420 1.00 89.88 136 GLU A C 1
ATOM 1027 O O . GLU A 1 136 ? 13.200 4.292 -15.209 1.00 89.88 136 GLU A O 1
ATOM 1032 N N . GLY A 1 137 ? 15.330 4.849 -14.801 1.00 83.12 137 GLY A N 1
ATOM 1033 C CA . GLY A 1 137 ? 15.666 5.117 -16.192 1.00 83.12 137 GLY A CA 1
ATOM 1034 C C . GLY A 1 137 ? 16.509 6.380 -16.377 1.00 83.12 137 GLY A C 1
ATOM 1035 O O . GLY A 1 137 ? 16.336 7.354 -15.645 1.00 83.12 137 GLY A O 1
ATOM 1036 N N . PRO A 1 138 ? 17.424 6.386 -17.364 1.00 74.44 138 PRO A N 1
ATOM 1037 C CA . PRO A 1 138 ? 18.374 7.480 -17.577 1.00 74.44 138 PRO A CA 1
ATOM 1038 C C . PRO A 1 138 ? 17.755 8.710 -18.253 1.00 74.44 138 PRO A C 1
ATOM 1040 O O . PRO A 1 138 ? 18.427 9.729 -18.405 1.00 74.44 138 PRO A O 1
ATOM 1043 N N . ALA A 1 139 ? 16.517 8.603 -18.735 1.00 69.25 139 ALA A N 1
ATOM 1044 C CA . ALA A 1 139 ? 15.870 9.636 -19.520 1.00 69.25 139 ALA A CA 1
ATOM 1045 C C . ALA A 1 139 ? 14.867 10.445 -18.690 1.00 69.25 139 ALA A C 1
ATOM 1047 O O . ALA A 1 139 ? 14.278 9.966 -17.722 1.00 69.25 139 ALA A O 1
ATOM 1048 N N . ASN A 1 140 ? 14.625 11.679 -19.132 1.00 77.81 140 ASN A N 1
ATOM 1049 C CA . ASN A 1 140 ? 13.729 12.624 -18.457 1.00 77.81 140 ASN A CA 1
ATOM 1050 C C . ASN A 1 140 ? 12.233 12.332 -18.697 1.00 77.81 140 ASN A C 1
ATOM 1052 O O . ASN A 1 140 ? 11.393 13.170 -18.369 1.00 77.81 140 ASN A O 1
ATOM 1056 N N . GLY A 1 141 ? 11.887 11.201 -19.324 1.00 82.19 141 GLY A N 1
ATOM 1057 C CA . GLY A 1 141 ? 10.499 10.788 -19.504 1.00 82.19 141 GLY A CA 1
ATOM 1058 C C . GLY A 1 141 ? 9.819 10.567 -18.156 1.00 82.19 141 GLY A C 1
ATOM 1059 O O . GLY A 1 141 ? 10.394 9.981 -17.236 1.00 82.19 141 GLY A O 1
ATOM 1060 N N . THR A 1 142 ? 8.585 11.051 -18.023 1.00 88.75 142 THR A N 1
ATOM 1061 C CA . THR A 1 142 ? 7.847 10.950 -16.762 1.00 88.75 142 THR A CA 1
ATOM 1062 C C . THR A 1 142 ? 7.388 9.514 -16.515 1.00 88.75 142 THR A C 1
ATOM 1064 O O . THR A 1 142 ? 7.027 8.782 -17.441 1.00 88.75 142 THR A O 1
ATOM 1067 N N . ARG A 1 143 ? 7.423 9.104 -15.247 1.00 93.69 143 ARG A N 1
ATOM 1068 C CA . ARG A 1 143 ? 6.977 7.793 -14.764 1.00 93.69 143 ARG A CA 1
ATOM 1069 C C . ARG A 1 143 ? 5.801 8.019 -13.828 1.00 93.69 143 ARG A C 1
ATOM 1071 O O . ARG A 1 143 ? 5.986 8.547 -12.731 1.00 93.69 143 ARG A O 1
ATOM 1078 N N . ILE A 1 144 ? 4.599 7.704 -14.299 1.00 95.12 144 ILE A N 1
ATOM 1079 C CA . ILE A 1 144 ? 3.354 7.978 -13.579 1.00 95.12 144 ILE A CA 1
ATOM 1080 C C . ILE A 1 144 ? 2.741 6.675 -13.075 1.00 95.12 144 ILE A C 1
ATOM 1082 O O . ILE A 1 144 ? 2.542 5.745 -13.855 1.00 95.12 144 ILE A O 1
ATOM 1086 N N . LEU A 1 145 ? 2.406 6.639 -11.788 1.00 96.06 145 LEU A N 1
ATOM 1087 C CA . LEU A 1 145 ? 1.696 5.526 -11.161 1.00 96.06 145 LEU A CA 1
ATOM 1088 C C . LEU A 1 145 ? 0.521 6.072 -10.353 1.00 96.06 145 LEU A C 1
ATOM 1090 O O . LEU A 1 145 ? 0.749 6.690 -9.315 1.00 96.06 145 LEU A O 1
ATOM 1094 N N . ASN A 1 146 ? -0.720 5.870 -10.803 1.00 96.81 146 ASN A N 1
ATOM 1095 C CA . ASN A 1 146 ? -1.913 6.306 -10.060 1.00 96.81 146 ASN A CA 1
ATOM 1096 C C . ASN A 1 146 ? -2.745 5.096 -9.615 1.00 96.81 146 ASN A C 1
ATOM 1098 O O . ASN A 1 146 ? -3.734 4.756 -10.272 1.00 96.81 146 ASN A O 1
ATOM 1102 N N . PRO A 1 147 ? -2.328 4.397 -8.547 1.00 96.62 147 PRO A N 1
ATOM 1103 C CA . PRO A 1 147 ? -3.080 3.269 -8.024 1.00 96.62 147 PRO A CA 1
ATOM 1104 C C . PRO A 1 147 ? -4.396 3.740 -7.394 1.00 96.62 147 PRO A C 1
ATOM 1106 O O . PRO A 1 147 ? -4.463 4.784 -6.739 1.00 96.62 147 PRO A O 1
ATOM 1109 N N . VAL A 1 148 ? -5.437 2.930 -7.558 1.00 98.12 148 VAL A N 1
ATOM 1110 C CA . VAL A 1 148 ? -6.710 3.090 -6.853 1.00 98.12 148 VAL A CA 1
ATOM 1111 C C . VAL A 1 148 ? -7.028 1.777 -6.166 1.00 98.12 148 VAL A C 1
ATOM 1113 O O . VAL A 1 148 ? -7.116 0.751 -6.831 1.00 98.12 148 VAL A O 1
ATOM 1116 N N . THR A 1 149 ? -7.263 1.817 -4.863 1.00 98.44 149 THR A N 1
ATOM 1117 C CA . THR A 1 149 ? -7.584 0.644 -4.053 1.00 98.44 149 THR A CA 1
ATOM 1118 C C . THR A 1 149 ? -8.922 0.850 -3.361 1.00 98.44 149 THR A C 1
ATOM 1120 O O . THR A 1 149 ? -9.119 1.831 -2.654 1.00 98.44 149 THR A O 1
ATOM 1123 N N . LYS A 1 150 ? -9.856 -0.080 -3.554 1.00 98.75 150 LYS A N 1
ATOM 1124 C CA . LYS A 1 150 ? -11.162 -0.100 -2.883 1.00 98.75 150 LYS A CA 1
ATOM 1125 C C . LYS A 1 150 ? -11.299 -1.388 -2.091 1.00 98.75 150 LYS A C 1
ATOM 1127 O O . LYS A 1 150 ? -11.059 -2.460 -2.643 1.00 98.75 150 LYS A O 1
ATOM 1132 N N . VAL A 1 151 ? -11.685 -1.313 -0.823 1.00 98.88 151 VAL A N 1
ATOM 1133 C CA . VAL A 1 151 ? -11.732 -2.477 0.070 1.00 98.88 151 VAL A CA 1
ATOM 1134 C C . VAL A 1 151 ? -13.086 -2.572 0.758 1.00 98.88 151 VAL A C 1
ATOM 1136 O O . VAL A 1 151 ? -13.444 -1.752 1.594 1.00 98.88 151 VAL A O 1
ATOM 1139 N N . HIS A 1 152 ? -13.820 -3.631 0.450 1.00 98.88 152 HIS A N 1
ATOM 1140 C CA . HIS A 1 152 ? -15.096 -3.960 1.073 1.00 98.88 152 HIS A CA 1
ATOM 1141 C C . HIS A 1 152 ? -14.868 -5.067 2.099 1.00 98.88 152 HIS A C 1
ATOM 1143 O O . HIS A 1 152 ? -14.590 -6.214 1.731 1.00 98.88 152 HIS A O 1
ATOM 1149 N N . MET A 1 153 ? -14.955 -4.734 3.387 1.00 98.88 153 MET A N 1
ATOM 1150 C CA . MET A 1 153 ? -14.639 -5.647 4.485 1.00 98.88 153 MET A CA 1
ATOM 1151 C C . MET A 1 153 ? -15.907 -6.157 5.167 1.00 98.88 153 MET A C 1
ATOM 1153 O O . MET A 1 153 ? -16.645 -5.395 5.789 1.00 98.88 153 MET A O 1
ATOM 1157 N N . ALA A 1 154 ? -16.148 -7.467 5.085 1.00 98.88 154 ALA A N 1
ATOM 1158 C CA . ALA A 1 154 ? -17.256 -8.111 5.780 1.00 98.88 154 ALA A CA 1
ATOM 1159 C C . ALA A 1 154 ? -16.986 -8.282 7.287 1.00 98.88 154 ALA A C 1
ATOM 1161 O O . ALA A 1 154 ? -15.890 -8.019 7.788 1.00 98.88 154 ALA A O 1
ATOM 1162 N N . GLU A 1 155 ? -18.003 -8.756 8.006 1.00 98.88 155 GLU A N 1
ATOM 1163 C CA . GLU A 1 155 ? -17.978 -8.943 9.458 1.00 98.88 155 GLU A CA 1
ATOM 1164 C C . GLU A 1 155 ? -16.739 -9.727 9.925 1.00 98.88 155 GLU A C 1
ATOM 1166 O O . GLU A 1 155 ? -16.385 -10.762 9.347 1.00 98.88 155 GLU A O 1
ATOM 1171 N N . ASN A 1 156 ? -16.092 -9.255 10.993 1.00 98.81 156 ASN A N 1
ATOM 1172 C CA . ASN A 1 156 ? -14.944 -9.906 11.628 1.00 98.81 156 ASN A CA 1
ATOM 1173 C C . ASN A 1 156 ? -13.752 -10.181 10.684 1.00 98.81 156 ASN A C 1
ATOM 1175 O O . ASN A 1 156 ? -12.888 -11.003 11.000 1.00 98.81 156 ASN A O 1
ATOM 1179 N N . SER A 1 157 ? -13.694 -9.532 9.517 1.00 98.88 157 SER A N 1
ATOM 1180 C CA . SER A 1 157 ? -12.566 -9.652 8.592 1.00 98.88 157 SER A CA 1
ATOM 1181 C C . SER A 1 157 ? -11.362 -8.819 9.045 1.00 98.88 157 SER A C 1
ATOM 1183 O O . SER A 1 157 ? -11.475 -7.882 9.835 1.00 98.88 157 SER A O 1
ATOM 1185 N N . PHE A 1 158 ? -10.181 -9.177 8.555 1.00 98.88 158 PHE A N 1
ATOM 1186 C CA . PHE A 1 158 ? -8.926 -8.501 8.848 1.00 98.88 158 PHE A CA 1
ATOM 1187 C C . PHE A 1 158 ? -8.176 -8.197 7.554 1.00 98.88 158 PHE A C 1
ATOM 1189 O O . PHE A 1 158 ? -8.016 -9.077 6.707 1.00 98.88 158 PHE A O 1
ATOM 1196 N N . CYS A 1 159 ? -7.673 -6.975 7.422 1.00 98.75 159 CYS A N 1
ATOM 1197 C CA . CYS A 1 159 ? -6.852 -6.566 6.294 1.00 98.75 159 CYS A CA 1
ATOM 1198 C C . CYS A 1 159 ? -5.640 -5.773 6.783 1.00 98.75 159 CYS A C 1
ATOM 1200 O O . CYS A 1 159 ? -5.785 -4.789 7.500 1.00 98.75 159 CYS A O 1
ATOM 1202 N N . GLU A 1 160 ? -4.451 -6.206 6.394 1.00 98.69 160 GLU A N 1
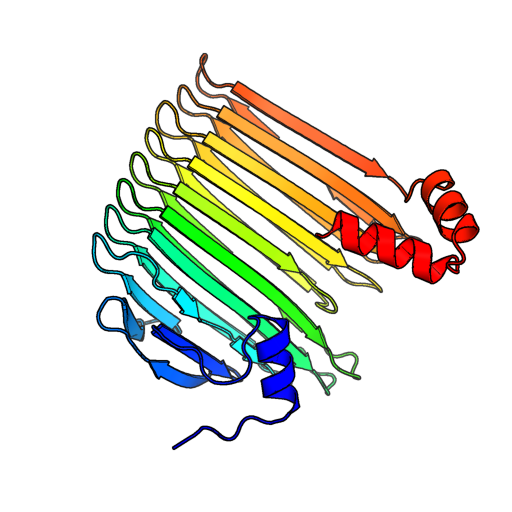ATOM 1203 C CA . GLU A 1 160 ? -3.199 -5.485 6.599 1.00 98.69 160 GLU A CA 1
ATOM 1204 C C . GLU A 1 160 ? -2.657 -5.095 5.226 1.00 98.69 160 GLU A C 1
ATOM 1206 O O . GLU A 1 160 ? -2.493 -5.971 4.376 1.00 98.69 160 GLU A O 1
ATOM 1211 N N . MET A 1 161 ? -2.423 -3.805 4.991 1.00 98.38 161 MET A N 1
ATOM 1212 C CA . MET A 1 161 ? -1.884 -3.284 3.737 1.00 98.38 161 MET A CA 1
ATOM 1213 C C . MET A 1 161 ? -0.562 -2.558 3.975 1.00 98.38 161 MET A C 1
ATOM 1215 O O . MET A 1 161 ? -0.529 -1.551 4.677 1.00 98.38 161 MET A O 1
ATOM 1219 N N . ASP A 1 162 ? 0.502 -3.033 3.338 1.00 97.50 162 ASP A N 1
ATOM 1220 C CA . ASP A 1 162 ? 1.801 -2.368 3.291 1.00 97.50 162 ASP A CA 1
ATOM 1221 C C . ASP A 1 162 ? 1.986 -1.747 1.899 1.00 97.50 162 ASP A C 1
ATOM 1223 O O . ASP A 1 162 ? 2.199 -2.457 0.915 1.00 97.50 162 ASP A O 1
ATOM 1227 N N . LEU A 1 163 ? 1.881 -0.421 1.804 1.00 96.56 163 LEU A N 1
ATOM 1228 C CA . LEU A 1 163 ? 1.906 0.331 0.548 1.00 96.56 163 LEU A CA 1
ATOM 1229 C C . LEU A 1 163 ? 3.188 1.164 0.470 1.00 96.56 163 LEU A C 1
ATOM 1231 O O . LEU A 1 163 ? 3.353 2.135 1.204 1.00 96.56 163 LEU A O 1
ATOM 1235 N N . SER A 1 164 ? 4.105 0.811 -0.429 1.00 95.06 164 SER A N 1
ATOM 1236 C CA . SER A 1 164 ? 5.431 1.433 -0.517 1.00 95.06 164 SER A CA 1
ATOM 1237 C C . SER A 1 164 ? 5.665 2.121 -1.861 1.00 95.06 164 SER A C 1
ATOM 1239 O O . SER A 1 164 ? 5.509 1.526 -2.924 1.00 95.06 164 SER A O 1
ATOM 1241 N N . GLN A 1 165 ? 6.084 3.386 -1.839 1.00 94.06 165 GLN A N 1
ATOM 1242 C CA . GLN A 1 165 ? 6.830 3.990 -2.943 1.00 94.06 165 GLN A CA 1
ATOM 1243 C C . GLN A 1 165 ? 8.308 3.950 -2.616 1.00 94.06 165 GLN A C 1
ATOM 1245 O O . GLN A 1 165 ? 8.754 4.677 -1.731 1.00 94.06 165 GLN A O 1
ATOM 1250 N N . LEU A 1 166 ? 9.041 3.116 -3.343 1.00 89.00 166 LEU A N 1
ATOM 1251 C CA . LEU A 1 166 ? 10.458 2.923 -3.095 1.00 89.00 166 LEU A CA 1
ATOM 1252 C C . LEU A 1 166 ? 11.246 4.137 -3.588 1.00 89.00 166 LEU A C 1
ATOM 1254 O O . LEU A 1 166 ? 11.865 4.830 -2.791 1.00 89.00 166 LEU A O 1
ATOM 1258 N N . GLU A 1 167 ? 11.185 4.428 -4.889 1.00 87.81 167 GLU A N 1
ATOM 1259 C CA . GLU A 1 167 ? 11.967 5.513 -5.486 1.00 87.81 167 GLU A CA 1
ATOM 1260 C C . GLU A 1 167 ? 11.494 5.845 -6.910 1.00 87.81 167 GLU A C 1
ATOM 1262 O O . GLU A 1 167 ? 10.823 5.043 -7.570 1.00 87.81 167 GLU A O 1
ATOM 1267 N N . GLY A 1 168 ? 11.864 7.034 -7.395 1.00 89.81 168 GLY A N 1
ATOM 1268 C CA . GLY A 1 168 ? 11.968 7.334 -8.822 1.00 89.81 168 GLY A CA 1
ATOM 1269 C C . GLY A 1 168 ? 10.656 7.505 -9.589 1.00 89.81 168 GLY A C 1
ATOM 1270 O O . GLY A 1 168 ? 10.685 7.759 -10.797 1.00 89.81 168 GLY A O 1
ATOM 1271 N N . VAL A 1 169 ? 9.504 7.428 -8.924 1.00 94.19 169 VAL A N 1
ATOM 1272 C CA . VAL A 1 169 ? 8.189 7.732 -9.506 1.00 94.19 169 VAL A CA 1
ATOM 1273 C C . VAL A 1 169 ? 8.040 9.248 -9.651 1.00 94.19 169 VAL A C 1
ATOM 1275 O O . VAL A 1 169 ? 8.044 9.980 -8.667 1.00 94.19 169 VAL A O 1
ATOM 1278 N N . THR A 1 170 ? 7.894 9.744 -10.884 1.00 94.31 170 THR A N 1
ATOM 1279 C CA . THR A 1 170 ? 7.819 11.190 -11.154 1.00 94.31 170 THR A CA 1
ATOM 1280 C C . THR A 1 170 ? 6.556 11.816 -10.576 1.00 94.31 170 THR A C 1
ATOM 1282 O O . THR A 1 170 ? 6.594 12.916 -10.025 1.00 94.31 170 THR A O 1
ATOM 1285 N N . SER A 1 171 ? 5.423 11.132 -10.740 1.00 95.81 171 SER A N 1
ATOM 1286 C CA . SER A 1 171 ? 4.138 11.602 -10.242 1.00 95.81 171 SER A CA 1
ATOM 1287 C C . SER A 1 171 ? 3.242 10.440 -9.832 1.00 95.81 171 SER A C 1
ATOM 1289 O O . SER A 1 171 ? 3.100 9.473 -10.582 1.00 95.81 171 SER A O 1
ATOM 1291 N N . THR A 1 172 ? 2.614 10.550 -8.664 1.00 97.00 172 THR A N 1
ATOM 1292 C CA . THR A 1 172 ? 1.587 9.611 -8.205 1.00 97.00 172 THR A CA 1
ATOM 1293 C C . THR A 1 172 ? 0.405 10.356 -7.596 1.00 97.00 172 THR A C 1
ATOM 1295 O O . THR A 1 172 ? 0.580 11.349 -6.885 1.00 97.00 172 THR A O 1
ATOM 1298 N N . LYS A 1 173 ? -0.801 9.872 -7.889 1.00 97.75 173 LYS A N 1
ATOM 1299 C CA . LYS A 1 173 ? -2.037 10.181 -7.170 1.00 97.75 173 LYS A CA 1
ATOM 1300 C C . LYS A 1 173 ? -2.657 8.857 -6.745 1.00 97.75 173 LYS A C 1
ATOM 1302 O O . LYS A 1 173 ? -3.090 8.088 -7.601 1.00 97.75 173 LYS A O 1
ATOM 1307 N N . ARG A 1 174 ? -2.637 8.585 -5.446 1.00 97.31 174 ARG A N 1
ATOM 1308 C CA . ARG A 1 174 ? -3.115 7.344 -4.842 1.00 97.31 174 ARG A CA 1
ATOM 1309 C C . ARG A 1 174 ? -4.463 7.599 -4.206 1.00 97.31 174 ARG A C 1
ATOM 1311 O O . ARG A 1 174 ? -4.607 8.554 -3.449 1.00 97.31 174 ARG A O 1
ATOM 1318 N N . GLU A 1 175 ? -5.414 6.725 -4.490 1.00 98.25 175 GLU A N 1
ATOM 1319 C CA . GLU A 1 175 ? -6.736 6.755 -3.870 1.00 98.25 175 GLU A CA 1
ATOM 1320 C C . GLU A 1 175 ? -6.953 5.426 -3.151 1.00 98.25 175 GLU A C 1
ATOM 1322 O O . GLU A 1 175 ? -6.875 4.368 -3.774 1.00 98.25 175 GLU A O 1
ATOM 1327 N N . THR A 1 176 ? -7.200 5.457 -1.843 1.00 98.44 176 THR A N 1
ATOM 1328 C CA . THR A 1 176 ? -7.539 4.259 -1.061 1.00 98.44 176 THR A CA 1
ATOM 1329 C C . THR A 1 176 ? -8.850 4.469 -0.324 1.00 98.44 176 THR A C 1
ATOM 1331 O O . THR A 1 176 ? -8.965 5.357 0.511 1.00 98.44 176 THR A O 1
ATOM 1334 N N . GLU A 1 177 ? -9.839 3.631 -0.599 1.00 98.69 177 GLU A N 1
ATOM 1335 C CA . GLU A 1 177 ? -11.146 3.664 0.052 1.00 98.69 177 GLU A CA 1
ATOM 1336 C C . GLU A 1 177 ? -11.404 2.321 0.741 1.00 98.69 177 GLU A C 1
ATOM 1338 O O . GLU A 1 177 ? -11.137 1.267 0.157 1.00 98.69 177 GLU A O 1
ATOM 1343 N N . ALA A 1 178 ? -11.953 2.331 1.957 1.00 98.81 178 ALA A N 1
ATOM 1344 C CA . ALA A 1 178 ? -12.442 1.109 2.584 1.00 98.81 178 ALA A CA 1
ATOM 1345 C C . ALA A 1 178 ? -13.726 1.298 3.394 1.00 98.81 178 ALA A C 1
ATOM 1347 O O . ALA A 1 178 ? -13.884 2.273 4.131 1.00 98.81 178 ALA A O 1
ATOM 1348 N N . ASP A 1 179 ? -14.592 0.291 3.311 1.00 98.75 179 ASP A N 1
ATOM 1349 C CA . ASP A 1 179 ? -15.815 0.151 4.093 1.00 98.75 179 ASP A CA 1
ATOM 1350 C C . ASP A 1 179 ? -15.674 -1.027 5.061 1.00 98.75 179 ASP A C 1
ATOM 1352 O O . ASP A 1 179 ? -15.460 -2.169 4.644 1.00 98.75 179 ASP A O 1
ATOM 1356 N N . LEU A 1 180 ? -15.798 -0.751 6.361 1.00 98.81 180 LEU A N 1
ATOM 1357 C CA . LEU A 1 180 ? -15.601 -1.728 7.429 1.00 98.81 180 LEU A CA 1
ATOM 1358 C C . LEU A 1 180 ? -16.934 -2.094 8.087 1.00 98.81 180 LEU A C 1
ATOM 1360 O O . LEU A 1 180 ? -17.585 -1.250 8.706 1.00 98.81 180 LEU A O 1
ATOM 1364 N N . ALA A 1 181 ? -17.323 -3.366 7.979 1.00 98.88 181 ALA A N 1
ATOM 1365 C CA . ALA A 1 181 ? -18.458 -3.930 8.705 1.00 98.88 181 ALA A CA 1
ATOM 1366 C C . ALA A 1 181 ? -18.124 -4.234 10.182 1.00 98.88 181 ALA A C 1
ATOM 1368 O O . ALA A 1 181 ? -17.012 -4.004 10.655 1.00 98.88 181 ALA A O 1
ATOM 1369 N N . GLU A 1 182 ? -19.100 -4.774 10.915 1.00 98.81 182 GLU A N 1
ATOM 1370 C CA . GLU A 1 182 ? -18.985 -5.107 12.342 1.00 98.81 182 GLU A CA 1
ATOM 1371 C C . GLU A 1 182 ? -17.762 -5.992 12.634 1.00 98.81 182 GLU A C 1
ATOM 1373 O O . GLU A 1 182 ? -17.512 -6.990 11.955 1.00 98.81 182 GLU A O 1
ATOM 1378 N N . GLY A 1 183 ? -16.961 -5.604 13.627 1.00 98.81 183 GLY A N 1
ATOM 1379 C CA . GLY A 1 183 ? -15.747 -6.309 14.038 1.00 98.81 183 GLY A CA 1
ATOM 1380 C C . GLY A 1 183 ? -14.618 -6.350 12.996 1.00 98.81 183 GLY A C 1
ATOM 1381 O O . GLY A 1 183 ? -13.596 -6.994 13.251 1.00 98.81 183 GLY A O 1
ATOM 1382 N N . ALA A 1 184 ? -14.769 -5.705 11.831 1.00 98.88 184 ALA A N 1
ATOM 1383 C CA . ALA A 1 184 ? -13.740 -5.668 10.794 1.00 98.88 184 ALA A CA 1
ATOM 1384 C C . ALA A 1 184 ? -12.554 -4.791 11.221 1.00 98.88 184 ALA A C 1
ATOM 1386 O O . ALA A 1 184 ? -12.730 -3.725 11.815 1.00 98.88 184 ALA A O 1
ATOM 1387 N N . LYS A 1 185 ? -11.330 -5.232 10.919 1.00 98.88 185 LYS A N 1
ATOM 1388 C CA . LYS A 1 185 ? -10.102 -4.562 11.366 1.00 98.88 185 LYS A CA 1
ATOM 1389 C C . LYS A 1 185 ? -9.136 -4.339 10.221 1.00 98.88 185 LYS A C 1
ATOM 1391 O O . LYS A 1 185 ? -8.707 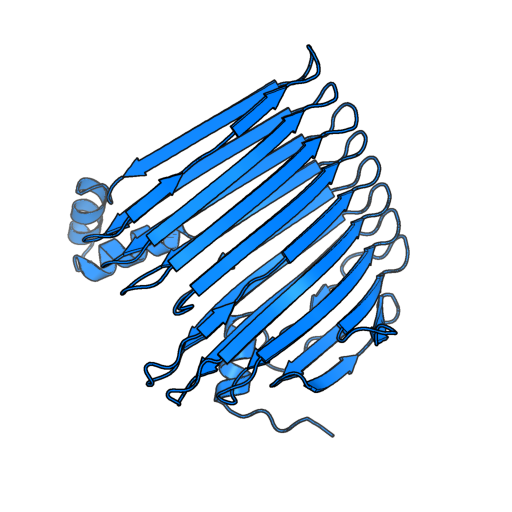-5.303 9.590 1.00 98.88 185 LYS A O 1
ATOM 1396 N N . MET A 1 186 ? -8.741 -3.091 10.014 1.00 98.81 186 MET A N 1
ATOM 1397 C CA . MET A 1 186 ? -7.792 -2.716 8.977 1.00 98.81 186 MET A CA 1
ATOM 1398 C C . MET A 1 186 ? -6.544 -2.059 9.570 1.00 98.81 186 MET A C 1
ATOM 1400 O O . MET A 1 186 ? -6.638 -1.220 10.465 1.00 98.81 186 MET A O 1
ATOM 1404 N N . ILE A 1 187 ? -5.377 -2.444 9.066 1.00 98.75 187 ILE A N 1
ATOM 1405 C CA . ILE A 1 187 ? -4.092 -1.806 9.352 1.00 98.75 187 ILE A CA 1
ATOM 1406 C C . ILE A 1 187 ? -3.483 -1.406 8.016 1.00 98.75 187 ILE A C 1
ATOM 1408 O O . ILE A 1 187 ? -3.429 -2.220 7.097 1.00 98.75 187 ILE A O 1
ATOM 1412 N N . ILE A 1 188 ? -3.039 -0.161 7.906 1.00 98.19 188 ILE A N 1
ATOM 1413 C CA . ILE A 1 188 ? -2.398 0.365 6.707 1.00 98.19 188 ILE A CA 1
ATOM 1414 C C . ILE A 1 188 ? -1.095 1.018 7.116 1.00 98.19 188 ILE A C 1
ATOM 1416 O O . ILE A 1 188 ? -1.086 1.908 7.967 1.00 98.19 188 ILE A O 1
ATOM 1420 N N . THR A 1 189 ? -0.024 0.593 6.465 1.00 98.00 189 THR A N 1
ATOM 1421 C CA . THR A 1 189 ? 1.287 1.215 6.547 1.00 98.00 189 THR A CA 1
ATOM 1422 C C . THR A 1 189 ? 1.618 1.784 5.176 1.00 98.00 189 THR A C 1
ATOM 1424 O O . THR A 1 189 ? 1.875 1.034 4.236 1.00 98.00 189 THR A O 1
ATOM 1427 N N . GLU A 1 190 ? 1.607 3.107 5.044 1.00 96.81 190 GLU A N 1
ATOM 1428 C CA . GLU A 1 190 ? 2.103 3.797 3.856 1.00 96.81 190 GLU A CA 1
ATOM 1429 C C . GLU A 1 190 ? 3.540 4.265 4.082 1.00 96.81 190 GLU A C 1
ATOM 1431 O O . GLU A 1 190 ? 3.862 4.894 5.092 1.00 96.81 190 GLU A O 1
ATOM 1436 N N . LYS A 1 191 ? 4.398 3.969 3.108 1.00 95.81 191 LYS A N 1
ATOM 1437 C CA . LYS A 1 191 ? 5.795 4.390 3.058 1.00 95.81 191 LYS A CA 1
ATOM 1438 C C . LYS A 1 191 ? 6.037 5.114 1.750 1.00 95.81 191 LYS A C 1
ATOM 1440 O O . LYS A 1 191 ? 5.745 4.580 0.678 1.00 95.81 191 LYS A O 1
ATOM 1445 N N . LEU A 1 192 ? 6.559 6.331 1.821 1.00 94.12 192 LEU A N 1
ATOM 1446 C CA . LEU A 1 192 ? 6.651 7.188 0.646 1.00 94.12 192 LEU A CA 1
ATOM 1447 C C . LEU A 1 192 ? 7.952 7.993 0.623 1.00 94.12 192 LEU A C 1
ATOM 1449 O O . LEU A 1 192 ? 8.136 8.904 1.426 1.00 94.12 192 LEU A O 1
ATOM 1453 N N . MET A 1 193 ? 8.814 7.721 -0.354 1.00 93.38 193 MET A N 1
ATOM 1454 C CA . MET A 1 193 ? 9.972 8.560 -0.672 1.00 93.38 193 MET A CA 1
ATOM 1455 C C . MET A 1 193 ? 9.702 9.374 -1.945 1.00 93.38 193 MET A C 1
ATOM 1457 O O . MET A 1 193 ? 9.216 8.843 -2.951 1.00 93.38 193 MET A O 1
ATOM 1461 N N . THR A 1 194 ? 10.031 10.668 -1.908 1.00 95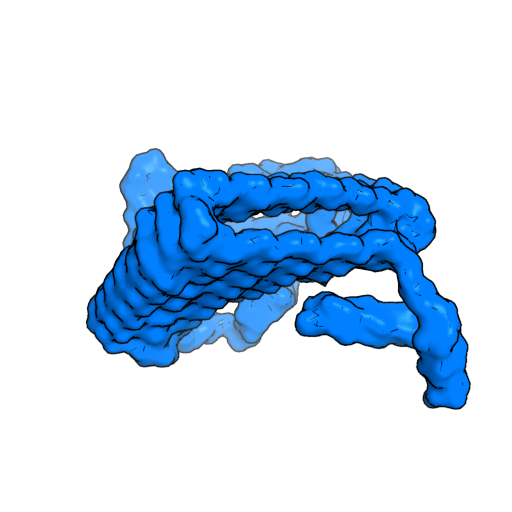.44 194 THR A N 1
ATOM 1462 C CA . THR A 1 194 ? 10.119 11.521 -3.102 1.00 95.44 194 THR A CA 1
ATOM 1463 C C . THR A 1 194 ? 11.400 12.349 -3.086 1.00 95.44 194 THR A C 1
ATOM 1465 O O . THR A 1 194 ? 11.805 12.853 -2.041 1.00 95.44 194 THR A O 1
ATOM 1468 N N . HIS A 1 195 ? 12.006 12.539 -4.254 1.00 94.06 195 HIS A N 1
ATOM 1469 C CA . HIS A 1 195 ? 13.224 13.334 -4.455 1.00 94.06 195 HIS A CA 1
ATOM 1470 C C . HIS A 1 195 ? 13.131 14.164 -5.747 1.00 94.06 195 HIS A C 1
ATOM 1472 O O . HIS A 1 195 ? 12.102 14.136 -6.428 1.00 94.06 195 HIS A O 1
ATOM 1478 N N . ASP A 1 196 ? 14.171 14.928 -6.084 1.00 93.38 196 ASP A N 1
ATOM 1479 C CA . ASP A 1 196 ? 14.190 15.842 -7.236 1.00 93.38 196 ASP A CA 1
ATOM 1480 C C . ASP A 1 196 ? 12.940 16.747 -7.293 1.00 93.38 196 ASP A C 1
ATOM 1482 O O . ASP A 1 196 ? 12.610 17.426 -6.326 1.00 93.38 196 ASP A O 1
ATOM 1486 N N . GLU A 1 197 ? 12.218 16.757 -8.417 1.00 94.44 197 GLU A N 1
ATOM 1487 C CA . GLU A 1 197 ? 10.979 17.517 -8.635 1.00 94.44 197 GLU A CA 1
ATOM 1488 C C . GLU A 1 197 ? 9.721 16.626 -8.568 1.00 94.44 197 GLU A C 1
ATOM 1490 O O . GLU A 1 197 ? 8.677 16.961 -9.134 1.00 94.44 197 GLU A O 1
ATOM 1495 N N . GLN A 1 198 ? 9.807 15.465 -7.909 1.00 96.31 198 GLN A N 1
ATOM 1496 C CA . GLN A 1 198 ? 8.713 14.493 -7.855 1.00 96.31 198 GLN A CA 1
ATOM 1497 C C . GLN A 1 198 ? 7.492 15.015 -7.092 1.00 96.31 198 GLN A C 1
ATOM 1499 O O . GLN A 1 198 ? 7.595 15.814 -6.155 1.00 96.31 198 GLN A O 1
ATOM 1504 N N . PHE A 1 199 ? 6.319 14.507 -7.474 1.00 97.44 199 PHE A N 1
ATOM 1505 C CA . PHE A 1 199 ? 5.051 14.806 -6.817 1.00 97.44 199 PHE A CA 1
ATOM 1506 C C . PHE A 1 199 ? 4.333 13.534 -6.371 1.00 97.44 199 PHE A C 1
ATOM 1508 O O . PHE A 1 199 ? 4.124 12.622 -7.170 1.00 97.44 199 PHE A O 1
ATOM 1515 N N . ALA A 1 200 ? 3.869 13.514 -5.129 1.00 98.00 200 ALA A N 1
ATOM 1516 C CA . ALA A 1 200 ? 3.018 12.454 -4.621 1.00 98.00 200 ALA A CA 1
ATOM 1517 C C . ALA A 1 200 ? 1.800 13.022 -3.896 1.00 98.00 200 ALA A C 1
ATOM 1519 O O . ALA A 1 200 ? 1.904 13.926 -3.070 1.00 98.00 200 ALA A O 1
ATOM 1520 N N . GLU A 1 201 ? 0.640 12.467 -4.200 1.00 98.25 201 GLU A N 1
ATOM 1521 C CA . GLU A 1 201 ? -0.610 12.736 -3.509 1.00 98.25 201 GLU A CA 1
ATOM 1522 C C . GLU A 1 201 ? -1.205 11.401 -3.085 1.00 98.25 201 GLU A C 1
ATOM 1524 O O . GLU A 1 201 ? -1.330 10.500 -3.912 1.00 98.25 201 GLU A O 1
ATOM 1529 N N . SER A 1 202 ? -1.533 11.266 -1.807 1.00 97.94 202 SER A N 1
ATOM 1530 C CA . SER A 1 202 ? -2.189 10.086 -1.261 1.00 97.94 202 SER A CA 1
ATOM 1531 C C . SER A 1 202 ? -3.438 10.515 -0.508 1.00 97.94 202 SER A C 1
ATOM 1533 O O . SER A 1 202 ? -3.384 11.278 0.461 1.00 97.94 202 SER A O 1
ATOM 1535 N N . ASN A 1 203 ? -4.578 10.073 -1.023 1.00 98.31 203 ASN A N 1
ATOM 1536 C CA . ASN A 1 203 ? -5.903 10.354 -0.508 1.00 98.31 203 ASN A CA 1
ATOM 1537 C C . ASN A 1 203 ? -6.482 9.042 0.016 1.00 98.31 203 ASN A C 1
ATOM 1539 O O . ASN A 1 203 ? -6.477 8.021 -0.678 1.00 98.31 203 ASN A O 1
ATOM 1543 N N . MET A 1 204 ? -6.959 9.065 1.259 1.00 98.44 204 MET A N 1
ATOM 1544 C CA . MET A 1 204 ? -7.525 7.878 1.888 1.00 98.44 204 MET A CA 1
ATOM 1545 C C . MET A 1 204 ? -8.873 8.184 2.529 1.00 98.44 204 MET A C 1
ATOM 1547 O O . MET A 1 204 ? -9.030 9.219 3.171 1.00 98.44 204 MET A O 1
ATOM 1551 N N . LEU A 1 205 ? -9.826 7.268 2.398 1.00 98.75 205 LEU A N 1
ATOM 1552 C CA . LEU A 1 205 ? -11.146 7.345 3.013 1.00 98.75 205 LEU A CA 1
ATOM 1553 C C . LEU A 1 205 ? -11.492 6.015 3.682 1.00 98.75 205 LEU A C 1
ATOM 1555 O O . LEU A 1 205 ? -11.590 4.983 3.023 1.00 98.75 205 LEU A O 1
ATOM 1559 N N . PHE A 1 206 ? -11.749 6.052 4.985 1.00 98.81 206 PHE A N 1
ATOM 1560 C CA . PHE A 1 206 ? -12.152 4.886 5.766 1.00 98.81 206 PHE A CA 1
ATOM 1561 C C . PHE A 1 206 ? -13.514 5.125 6.397 1.00 98.81 206 PHE A C 1
ATOM 1563 O O . PHE A 1 206 ? -13.671 6.052 7.188 1.00 98.81 206 PHE A O 1
ATOM 1570 N N . GLN A 1 207 ? -14.487 4.278 6.073 1.00 98.81 207 GLN A N 1
ATOM 1571 C CA . GLN A 1 207 ? -15.835 4.323 6.633 1.00 98.81 207 GLN A CA 1
ATOM 1572 C C . GLN A 1 207 ? -16.037 3.145 7.588 1.00 98.81 207 GLN A C 1
ATOM 1574 O O . GLN A 1 207 ? -16.130 1.987 7.177 1.00 98.81 207 GLN A O 1
ATOM 1579 N N . LEU A 1 208 ? -16.097 3.440 8.885 1.00 98.81 208 LEU A N 1
ATOM 1580 C CA . LEU A 1 208 ? -16.289 2.456 9.947 1.00 98.81 208 LEU A CA 1
ATOM 1581 C C . LEU A 1 208 ? -17.789 2.339 10.219 1.00 98.81 208 LEU A C 1
ATOM 1583 O O . LEU A 1 208 ? -18.357 3.102 11.002 1.00 98.81 20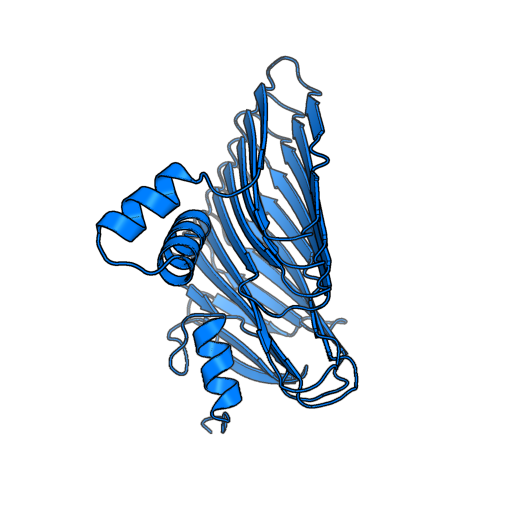8 LEU A O 1
ATOM 1587 N N . ASN A 1 209 ? -18.430 1.416 9.500 1.00 98.69 209 ASN A N 1
ATOM 1588 C CA . ASN A 1 209 ? -19.885 1.305 9.386 1.00 98.69 209 ASN A CA 1
ATOM 1589 C C . ASN A 1 209 ? -20.512 0.271 10.334 1.00 98.69 209 ASN A C 1
ATOM 1591 O O . ASN A 1 209 ? -21.736 0.210 10.423 1.00 98.69 209 ASN A O 1
ATOM 1595 N N . GLY A 1 210 ? -19.711 -0.546 11.022 1.00 98.31 210 GLY A N 1
ATOM 1596 C CA . GLY A 1 210 ? -20.202 -1.521 11.998 1.00 98.31 210 GLY A CA 1
ATOM 1597 C C . GLY A 1 210 ? -19.554 -1.385 13.371 1.00 98.31 210 GLY A C 1
ATOM 1598 O O . GLY A 1 210 ? -18.442 -0.866 13.499 1.00 98.31 210 GLY A O 1
ATOM 1599 N N . ASP A 1 211 ? -20.253 -1.869 14.394 1.00 98.75 211 ASP A N 1
ATOM 1600 C CA . ASP A 1 211 ? -19.768 -1.856 15.775 1.00 98.75 211 ASP A CA 1
ATOM 1601 C C . ASP A 1 211 ? -18.472 -2.662 15.917 1.00 98.75 211 ASP A C 1
ATOM 1603 O O . ASP A 1 211 ? -18.221 -3.616 15.179 1.00 98.75 211 ASP A O 1
ATOM 1607 N N . ASP A 1 212 ? -17.604 -2.234 16.831 1.00 98.69 212 ASP A N 1
ATOM 1608 C CA . ASP A 1 212 ? -16.283 -2.815 17.088 1.00 98.69 212 ASP A CA 1
ATOM 1609 C C . ASP A 1 212 ? -15.338 -2.866 15.870 1.00 98.69 212 ASP A C 1
ATOM 1611 O O . ASP A 1 212 ? -14.271 -3.490 15.929 1.00 98.69 212 ASP A O 1
ATOM 1615 N N . SER A 1 213 ? -15.678 -2.181 14.773 1.00 98.88 213 SER A N 1
ATOM 1616 C CA . SER A 1 213 ? -14.762 -1.998 13.650 1.00 98.88 213 SER A CA 1
ATOM 1617 C C . SER A 1 213 ? -13.596 -1.084 14.033 1.00 98.88 213 SER A C 1
ATOM 1619 O O . SER A 1 213 ? -13.717 -0.196 14.888 1.00 98.88 213 SER A O 1
ATOM 1621 N N . SER A 1 214 ? -12.434 -1.305 13.416 1.00 98.81 214 SER A N 1
ATOM 1622 C CA . SER A 1 214 ? -11.267 -0.471 13.686 1.00 98.81 214 SER A CA 1
ATOM 1623 C C . SER A 1 214 ? -10.330 -0.282 12.505 1.00 98.81 214 SER A C 1
ATOM 1625 O O . SER A 1 214 ? -10.051 -1.241 11.786 1.00 98.81 214 SER A O 1
ATOM 1627 N N . VAL A 1 215 ? -9.749 0.912 12.390 1.00 98.81 215 VAL A N 1
ATOM 1628 C CA . VAL A 1 215 ? -8.681 1.216 11.431 1.00 98.81 215 VAL A CA 1
ATOM 1629 C C . VAL A 1 215 ? -7.464 1.822 12.128 1.00 98.81 215 VAL A C 1
ATOM 1631 O O . VAL A 1 215 ? -7.596 2.687 12.996 1.00 98.81 215 VAL A O 1
ATOM 1634 N N . GLN A 1 216 ? -6.275 1.384 11.724 1.00 98.69 216 GLN A N 1
ATOM 1635 C CA . GLN A 1 216 ? -5.014 2.048 12.031 1.00 98.69 216 GLN A CA 1
ATOM 1636 C C . GLN A 1 216 ? -4.322 2.434 10.725 1.00 98.69 216 GLN A C 1
ATOM 1638 O O . GLN A 1 216 ? -4.040 1.571 9.900 1.00 98.69 216 GLN A O 1
ATOM 1643 N N . VAL A 1 217 ? -4.026 3.719 10.565 1.00 98.31 217 VAL A N 1
ATOM 1644 C CA . VAL A 1 217 ? -3.285 4.266 9.427 1.00 98.31 217 VAL A CA 1
ATOM 1645 C C . VAL A 1 217 ? -1.967 4.812 9.951 1.00 98.31 217 VAL A C 1
ATOM 1647 O O . VAL A 1 217 ? -1.958 5.703 10.798 1.00 98.31 217 VAL A O 1
ATOM 1650 N N . VAL A 1 218 ? -0.859 4.275 9.459 1.00 97.50 218 VAL A N 1
ATOM 1651 C CA . VAL A 1 218 ? 0.491 4.768 9.723 1.00 97.50 218 VAL A CA 1
ATOM 1652 C C . VAL A 1 218 ? 1.073 5.209 8.392 1.00 97.50 218 VAL A C 1
ATOM 1654 O O . VAL A 1 218 ? 1.241 4.393 7.495 1.00 97.50 218 VAL A O 1
ATOM 1657 N N . SER A 1 219 ? 1.376 6.493 8.254 1.00 96.50 219 SER A N 1
ATOM 1658 C CA . SER A 1 219 ? 2.067 7.036 7.088 1.00 96.50 219 SER A CA 1
ATOM 1659 C C . SER A 1 219 ? 3.439 7.529 7.508 1.00 96.50 219 SER A C 1
ATOM 1661 O O . SER A 1 219 ? 3.541 8.382 8.390 1.00 96.50 219 SER A O 1
ATOM 1663 N N . ARG A 1 220 ? 4.480 7.037 6.840 1.00 96.50 220 ARG A N 1
ATOM 1664 C CA . ARG A 1 220 ? 5.855 7.510 6.984 1.00 96.50 220 ARG A CA 1
ATOM 1665 C C . ARG A 1 220 ? 6.368 8.001 5.646 1.00 96.50 220 ARG A C 1
ATOM 1667 O O . ARG A 1 220 ? 6.421 7.241 4.678 1.00 96.50 220 ARG A O 1
ATOM 1674 N N . SER A 1 221 ? 6.744 9.272 5.578 1.00 95.81 221 SER A N 1
ATOM 1675 C CA . SER A 1 221 ? 7.157 9.870 4.315 1.00 95.81 221 SER A CA 1
ATOM 1676 C C . SER A 1 221 ? 8.439 10.689 4.404 1.00 95.81 221 SER A C 1
ATOM 1678 O O . SER A 1 221 ? 8.742 11.314 5.416 1.00 95.81 221 SER A O 1
ATOM 1680 N N . VAL A 1 222 ? 9.212 10.689 3.325 1.00 96.25 222 VAL A N 1
ATOM 1681 C CA . VAL A 1 222 ? 10.452 11.455 3.198 1.00 96.25 222 VAL A CA 1
ATOM 1682 C C . VAL A 1 222 ? 10.364 12.284 1.924 1.00 96.25 222 VAL A C 1
ATOM 1684 O O . VAL A 1 222 ? 10.205 11.733 0.835 1.00 96.25 222 VAL A O 1
ATOM 1687 N N . ALA A 1 223 ? 10.449 13.607 2.058 1.00 96.19 223 ALA A N 1
ATOM 1688 C CA . ALA A 1 223 ? 10.476 14.539 0.936 1.00 96.19 223 ALA A CA 1
ATOM 1689 C C . ALA A 1 223 ? 11.852 15.205 0.842 1.00 96.19 223 ALA A C 1
ATOM 1691 O O . ALA A 1 223 ? 12.243 15.975 1.724 1.00 96.19 223 ALA A O 1
ATOM 1692 N N . LYS A 1 224 ? 12.567 14.917 -0.245 1.00 94.25 224 LYS A N 1
ATOM 1693 C CA . LYS A 1 224 ? 13.916 15.406 -0.543 1.00 94.25 224 LYS A CA 1
ATOM 1694 C C . LYS A 1 224 ? 13.917 16.385 -1.727 1.00 94.25 224 LYS A C 1
ATOM 1696 O O . LYS A 1 224 ? 12.990 16.384 -2.539 1.00 94.25 224 LYS A O 1
ATOM 1701 N N . ASP A 1 225 ? 14.947 17.223 -1.815 1.00 94.31 225 ASP A N 1
ATOM 1702 C CA . ASP A 1 225 ? 15.194 18.192 -2.895 1.00 94.31 225 ASP A CA 1
ATOM 1703 C C . ASP A 1 225 ? 14.046 19.191 -3.093 1.00 94.31 225 ASP A C 1
ATOM 1705 O O . ASP A 1 225 ? 13.741 19.920 -2.162 1.00 94.31 225 ASP A O 1
ATOM 1709 N N . GLU A 1 226 ? 13.414 19.272 -4.264 1.00 96.31 226 GLU A N 1
ATOM 1710 C CA . GLU A 1 226 ? 12.275 20.164 -4.546 1.00 96.31 226 GLU A CA 1
ATOM 1711 C C . GLU A 1 226 ? 10.927 19.422 -4.565 1.00 96.31 226 GLU A C 1
ATOM 1713 O O . GLU A 1 226 ? 9.897 19.985 -4.975 1.00 96.31 226 GLU A O 1
ATOM 1718 N N . SER A 1 227 ? 10.924 18.165 -4.108 1.00 96.88 227 SER A N 1
ATOM 1719 C CA . SER A 1 227 ? 9.774 17.274 -4.198 1.00 96.88 227 SER A CA 1
ATOM 1720 C C . SER A 1 227 ? 8.624 17.711 -3.297 1.00 96.88 227 SER A C 1
ATOM 1722 O O . SER A 1 227 ? 8.778 18.481 -2.338 1.00 96.88 227 SER A O 1
ATOM 1724 N N . ARG A 1 228 ? 7.420 17.256 -3.648 1.00 97.81 228 ARG A N 1
ATOM 1725 C CA . ARG A 1 228 ? 6.176 17.681 -3.005 1.00 97.81 228 ARG A CA 1
ATOM 1726 C C . ARG A 1 228 ? 5.289 16.490 -2.699 1.00 97.81 228 ARG A C 1
ATOM 1728 O O . ARG A 1 228 ? 4.979 15.705 -3.589 1.00 97.81 228 ARG A O 1
ATOM 1735 N N . GLN A 1 229 ? 4.814 16.432 -1.465 1.00 97.88 229 GLN A N 1
ATOM 1736 C CA . GLN A 1 229 ? 3.905 15.401 -0.992 1.00 97.88 229 GLN A CA 1
ATOM 1737 C C . GLN A 1 229 ? 2.638 16.025 -0.410 1.00 97.88 229 GLN A C 1
ATOM 1739 O O . GLN A 1 229 ? 2.696 17.040 0.294 1.00 97.88 229 GLN A O 1
ATOM 1744 N N . VAL A 1 230 ? 1.495 15.410 -0.693 1.00 98.06 230 VAL A N 1
ATOM 1745 C CA . VAL A 1 230 ? 0.204 15.727 -0.084 1.00 98.06 230 VAL A CA 1
ATOM 1746 C C . VAL A 1 230 ? -0.393 14.440 0.468 1.00 98.06 230 VAL A C 1
ATOM 1748 O O . VAL A 1 230 ? -0.568 13.487 -0.282 1.00 98.06 230 VAL A O 1
ATOM 1751 N N . PHE A 1 231 ? -0.721 14.420 1.755 1.00 97.62 231 PHE A N 1
ATOM 1752 C CA . PHE A 1 231 ? -1.381 13.288 2.397 1.00 97.62 231 PHE A CA 1
ATOM 1753 C C . PHE A 1 231 ? -2.705 13.734 3.014 1.00 97.62 231 PHE A C 1
ATOM 1755 O O . PHE A 1 231 ? -2.718 14.639 3.851 1.00 97.62 231 PHE A O 1
ATOM 1762 N N . SER A 1 232 ? -3.811 13.121 2.594 1.00 98.00 232 SER A N 1
ATOM 1763 C CA . SER A 1 232 ? -5.167 13.502 3.006 1.00 98.00 232 SER A CA 1
ATOM 1764 C C . SER A 1 232 ? -5.978 12.276 3.447 1.00 98.00 232 SER A C 1
ATOM 1766 O O . SER A 1 232 ? -6.836 11.803 2.698 1.00 98.00 232 SER A O 1
ATOM 1768 N N . PRO A 1 233 ? -5.720 11.720 4.645 1.00 97.81 233 PRO A N 1
ATOM 1769 C CA . PRO A 1 233 ? -6.550 10.658 5.193 1.00 97.81 233 PRO A CA 1
ATOM 1770 C C . PRO A 1 233 ? -7.823 11.226 5.835 1.00 97.81 233 PRO A C 1
ATOM 1772 O O . PRO A 1 233 ? -7.770 12.186 6.604 1.00 97.81 233 PRO A O 1
ATOM 1775 N N . LEU A 1 234 ? -8.957 10.584 5.576 1.00 98.62 234 LEU A N 1
ATOM 1776 C CA . LEU A 1 234 ? -10.236 10.823 6.232 1.00 98.62 234 LEU A CA 1
ATOM 1777 C C . LEU A 1 234 ? -10.736 9.522 6.869 1.00 98.62 234 LEU A C 1
ATOM 1779 O O . LEU A 1 234 ? -10.966 8.532 6.179 1.00 98.62 234 LEU A O 1
ATOM 1783 N N . VAL A 1 235 ? -10.935 9.535 8.187 1.00 98.75 235 VAL A N 1
ATOM 1784 C CA . VAL A 1 235 ? -11.573 8.432 8.921 1.00 98.75 235 VAL A CA 1
ATOM 1785 C C . VAL A 1 235 ? -12.948 8.875 9.410 1.00 98.75 235 VAL A C 1
ATOM 1787 O O . VAL A 1 235 ? -13.054 9.807 10.206 1.00 98.75 235 VAL A O 1
ATOM 1790 N N . VAL A 1 236 ? -13.991 8.179 8.963 1.00 98.88 236 VAL A N 1
ATOM 1791 C CA . VAL A 1 236 ? -15.388 8.414 9.335 1.00 98.88 236 VAL A CA 1
ATOM 1792 C C . VAL A 1 236 ? -15.870 7.279 10.240 1.00 98.88 236 VAL A C 1
ATOM 1794 O O . VAL A 1 236 ? -15.951 6.126 9.819 1.00 98.88 236 VAL A O 1
ATOM 1797 N N . GLY A 1 237 ? -16.195 7.596 11.491 1.00 98.75 237 GLY A N 1
ATOM 1798 C CA . GLY A 1 237 ? -16.762 6.674 12.472 1.00 98.75 237 GLY A CA 1
ATOM 1799 C C . GLY A 1 237 ? -18.283 6.763 12.524 1.00 98.75 237 GLY A C 1
ATOM 1800 O O . GLY A 1 237 ? -18.818 7.693 13.127 1.00 98.75 237 GLY A O 1
ATOM 1801 N N . ASN A 1 238 ? -18.982 5.792 11.933 1.00 98.75 238 ASN A N 1
ATOM 1802 C CA . ASN A 1 238 ? -20.450 5.748 11.868 1.00 98.75 238 ASN A CA 1
ATOM 1803 C C . ASN A 1 238 ? -21.091 4.823 12.926 1.00 98.75 238 ASN A C 1
ATOM 1805 O O . ASN A 1 238 ? -22.315 4.756 13.011 1.00 98.75 238 ASN A O 1
ATOM 1809 N N . ALA A 1 239 ? -20.282 4.130 13.733 1.00 98.56 239 ALA A N 1
ATOM 1810 C CA . ALA A 1 239 ? -20.697 3.146 14.740 1.00 98.56 239 ALA A CA 1
ATOM 1811 C C . ALA A 1 239 ? -19.795 3.206 15.993 1.00 98.56 239 ALA A C 1
ATOM 1813 O O . ALA A 1 239 ? -18.879 4.036 16.048 1.00 98.56 239 ALA A O 1
ATOM 1814 N N . ALA A 1 240 ? -20.008 2.327 16.983 1.00 98.69 240 ALA A N 1
ATOM 1815 C CA . ALA A 1 240 ? -19.133 2.207 18.155 1.00 98.69 240 ALA A CA 1
ATOM 1816 C C . ALA A 1 240 ? -17.773 1.603 17.749 1.00 98.69 240 ALA A C 1
ATOM 1818 O O . ALA A 1 240 ? -17.555 0.396 17.823 1.00 98.69 240 ALA A O 1
ATOM 1819 N N . CYS A 1 241 ? -16.867 2.443 17.246 1.00 98.75 241 CYS A N 1
ATOM 1820 C CA . CYS A 1 241 ? -15.685 2.028 16.490 1.00 98.75 241 CYS A CA 1
ATOM 1821 C C . CYS A 1 241 ? -14.401 2.744 16.940 1.00 98.75 241 CYS A C 1
ATOM 1823 O O . CYS A 1 241 ? -14.431 3.660 17.769 1.00 98.75 241 CYS A O 1
ATOM 1825 N N . ARG A 1 242 ? -13.245 2.314 16.412 1.00 98.81 242 ARG A N 1
ATOM 1826 C CA . ARG A 1 242 ? -11.927 2.874 16.763 1.00 98.81 242 ARG A CA 1
ATOM 1827 C C . ARG A 1 242 ? -11.091 3.239 15.538 1.00 98.81 242 ARG A C 1
ATOM 1829 O O . ARG A 1 242 ? -10.798 2.384 14.714 1.00 98.81 242 ARG A O 1
ATOM 1836 N N . GLY A 1 243 ? -10.623 4.477 15.460 1.00 98.56 243 GLY A N 1
ATOM 1837 C CA . GLY A 1 243 ? -9.736 4.945 14.395 1.00 98.56 243 GLY A CA 1
ATOM 1838 C C . GLY A 1 243 ? -8.475 5.584 14.956 1.00 98.56 243 GLY A C 1
ATOM 1839 O O . GLY A 1 243 ? -8.548 6.380 15.891 1.00 98.56 243 GLY A O 1
ATOM 1840 N N . HIS A 1 244 ? -7.323 5.260 14.378 1.00 98.56 244 HIS A N 1
ATOM 1841 C CA . HIS A 1 244 ? -6.056 5.908 14.705 1.00 98.56 244 HIS A CA 1
ATOM 1842 C C . HIS A 1 244 ? -5.285 6.250 13.430 1.00 98.56 244 HIS A C 1
ATOM 1844 O O . HIS A 1 244 ? -5.058 5.374 12.598 1.00 98.56 244 HIS A O 1
ATOM 1850 N N . VAL A 1 245 ? -4.882 7.511 13.285 1.00 98.19 245 VAL A N 1
ATOM 1851 C CA . VAL A 1 245 ? -4.085 7.999 12.153 1.00 98.19 245 VAL A CA 1
ATOM 1852 C C . VAL A 1 245 ? -2.803 8.635 12.670 1.00 98.19 245 VAL A C 1
ATOM 1854 O O . VAL A 1 245 ? -2.863 9.657 13.349 1.00 98.19 245 VAL A O 1
ATOM 1857 N N . GLN A 1 246 ? -1.659 8.073 12.295 1.00 97.38 246 GLN A N 1
ATOM 1858 C CA . GLN A 1 246 ? -0.329 8.580 12.614 1.00 97.38 246 GLN A CA 1
ATOM 1859 C C . GLN A 1 246 ? 0.394 8.978 11.323 1.00 97.38 246 GLN A C 1
ATOM 1861 O O . GLN A 1 246 ? 0.582 8.146 10.434 1.00 97.38 246 GLN A O 1
ATOM 1866 N N . CYS A 1 247 ? 0.803 10.243 11.225 1.00 95.00 247 CYS A N 1
ATOM 1867 C CA . CYS A 1 247 ? 1.512 10.784 10.066 1.00 95.00 247 CYS A CA 1
ATOM 1868 C C . CYS A 1 247 ? 2.890 11.305 10.481 1.00 95.00 247 CYS A C 1
ATOM 1870 O O . CYS A 1 247 ? 2.976 12.359 11.107 1.00 95.00 247 CYS A O 1
ATOM 1872 N N . ASP A 1 248 ? 3.957 10.635 10.069 1.00 96.00 248 ASP A N 1
ATOM 1873 C CA . ASP A 1 248 ? 5.325 11.085 10.307 1.00 96.00 248 ASP A CA 1
ATOM 1874 C C . ASP A 1 248 ? 5.997 11.436 8.979 1.00 96.00 248 ASP A C 1
ATOM 1876 O O . ASP A 1 248 ? 6.008 10.638 8.039 1.00 96.00 248 ASP A O 1
ATOM 1880 N N . SER A 1 249 ? 6.592 12.624 8.896 1.00 96.19 249 SER A N 1
ATOM 1881 C CA . SER A 1 249 ? 7.277 13.074 7.687 1.00 96.19 249 SER A CA 1
ATOM 1882 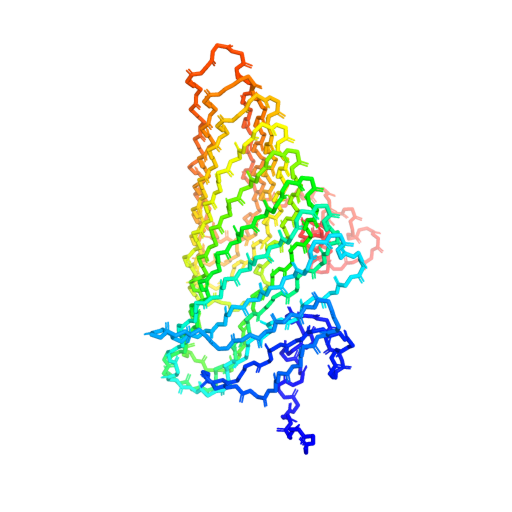C C . SER A 1 249 ? 8.625 13.723 7.971 1.00 96.19 249 SER A C 1
ATOM 1884 O O . SER A 1 249 ? 8.748 14.603 8.830 1.00 96.19 249 SER A O 1
ATOM 1886 N N . ILE A 1 250 ? 9.621 13.344 7.173 1.00 95.56 250 ILE A N 1
ATOM 1887 C CA . ILE A 1 250 ? 10.967 13.915 7.171 1.00 95.56 250 ILE A CA 1
ATOM 1888 C C . ILE A 1 250 ? 11.147 14.810 5.939 1.00 95.56 250 ILE A C 1
ATOM 1890 O O . ILE A 1 250 ? 10.858 14.419 4.809 1.00 95.56 250 ILE A O 1
ATOM 1894 N N . LEU A 1 251 ? 11.653 16.019 6.162 1.00 94.88 251 LEU A N 1
ATOM 1895 C CA . LEU A 1 251 ? 12.041 16.980 5.134 1.00 94.88 251 LEU A CA 1
ATOM 1896 C C . LEU A 1 251 ? 13.564 17.019 4.999 1.00 94.88 251 LEU A C 1
ATOM 1898 O O . LEU A 1 251 ? 14.274 17.202 5.993 1.00 94.88 251 LEU A O 1
ATOM 1902 N N . ILE A 1 252 ? 14.049 16.924 3.762 1.00 91.75 252 ILE A N 1
ATOM 1903 C CA . ILE A 1 252 ? 15.461 17.071 3.396 1.00 91.75 252 ILE A CA 1
ATOM 1904 C C . ILE A 1 252 ? 15.572 18.137 2.302 1.00 91.75 252 ILE A C 1
ATOM 1906 O O . ILE A 1 252 ? 14.829 18.125 1.320 1.00 91.75 252 ILE A O 1
ATOM 1910 N N . GLY A 1 253 ? 16.503 19.080 2.462 1.00 90.88 253 GLY A N 1
ATOM 1911 C CA . GLY A 1 253 ? 16.670 20.184 1.516 1.00 90.88 253 GLY A CA 1
ATOM 1912 C C . GLY A 1 253 ? 15.440 21.099 1.468 1.00 90.88 253 GLY A C 1
ATOM 1913 O O . GLY A 1 253 ? 15.042 21.655 2.492 1.00 90.88 253 GLY A O 1
ATOM 1914 N N . ASN A 1 254 ? 14.846 21.258 0.282 1.00 94.88 254 ASN A N 1
ATOM 1915 C CA . ASN A 1 254 ? 13.689 22.128 0.031 1.00 94.88 254 ASN A CA 1
ATOM 1916 C C . ASN A 1 254 ? 12.369 21.344 -0.118 1.00 94.88 254 ASN A C 1
ATOM 1918 O O . ASN A 1 254 ? 11.385 21.891 -0.638 1.00 94.88 254 ASN A O 1
ATOM 1922 N N . GLY A 1 255 ? 12.351 20.078 0.321 1.00 96.06 255 GLY A N 1
ATOM 1923 C CA . GLY A 1 255 ? 11.201 19.191 0.217 1.00 96.06 255 GLY A CA 1
ATOM 1924 C C . GLY A 1 255 ? 9.981 19.779 0.921 1.00 96.06 255 GLY A C 1
ATOM 1925 O O . GLY A 1 255 ? 10.086 20.500 1.918 1.00 96.06 255 GLY A O 1
ATOM 1926 N N . LYS A 1 256 ? 8.793 19.504 0.381 1.00 97.19 256 LYS A N 1
ATOM 1927 C CA . LYS A 1 256 ? 7.532 20.074 0.869 1.00 97.19 256 LYS A CA 1
ATOM 1928 C C . LYS A 1 256 ? 6.545 18.960 1.156 1.00 97.19 256 LYS A C 1
ATOM 1930 O O . LYS A 1 256 ? 6.189 18.204 0.260 1.00 97.19 256 LYS A O 1
ATOM 1935 N N . VAL A 1 257 ? 6.033 18.925 2.379 1.00 97.38 257 VAL A N 1
ATOM 1936 C CA . VAL A 1 257 ? 4.962 18.008 2.775 1.00 97.38 257 VAL A CA 1
ATOM 1937 C C . VAL A 1 257 ? 3.767 18.820 3.247 1.00 97.38 257 VAL A C 1
ATOM 1939 O O . VAL A 1 257 ? 3.902 19.751 4.043 1.00 97.38 257 VAL A O 1
ATOM 1942 N N . LYS A 1 258 ? 2.585 18.463 2.751 1.00 97.06 258 LYS A N 1
ATOM 1943 C CA . LYS A 1 258 ? 1.299 18.963 3.223 1.00 97.06 258 LYS A CA 1
ATOM 1944 C C . LYS A 1 258 ? 0.487 17.781 3.744 1.00 97.06 258 LYS A C 1
ATOM 1946 O O . LYS A 1 258 ? 0.126 16.906 2.970 1.00 97.06 258 LYS A O 1
ATOM 1951 N N . SER A 1 259 ? 0.155 17.792 5.027 1.00 95.56 259 SER A N 1
ATOM 1952 C CA . SER A 1 259 ? -0.758 16.814 5.624 1.00 95.56 259 SER A CA 1
ATOM 1953 C C . SER A 1 259 ? -2.101 17.490 5.902 1.00 95.56 259 SER A C 1
ATOM 1955 O O . SER A 1 259 ? -2.135 18.568 6.503 1.00 95.56 259 SER A O 1
ATOM 1957 N N . VAL A 1 260 ? -3.198 16.904 5.418 1.00 96.00 260 VAL A N 1
ATOM 1958 C CA . VAL A 1 260 ? -4.581 17.372 5.624 1.00 96.00 260 VAL A CA 1
ATOM 1959 C C . VAL A 1 260 ? -5.439 16.222 6.169 1.00 96.00 260 VAL A C 1
ATOM 1961 O O . VAL A 1 260 ? -6.346 15.744 5.490 1.00 96.00 260 VAL A O 1
ATOM 1964 N N . PRO A 1 261 ? -5.137 15.738 7.382 1.00 95.19 261 PRO A N 1
ATOM 1965 C CA . PRO A 1 261 ? -5.886 14.664 8.003 1.00 95.19 261 PRO A CA 1
ATOM 1966 C C . PRO A 1 261 ? -7.234 15.175 8.506 1.00 95.19 261 PRO A C 1
ATOM 1968 O O . PRO A 1 261 ? -7.356 16.303 8.995 1.00 95.19 261 PRO A O 1
ATOM 1971 N N . ALA A 1 262 ? -8.243 14.321 8.416 1.00 97.50 262 ALA A N 1
ATOM 1972 C CA . ALA A 1 262 ? -9.575 14.584 8.919 1.00 97.50 262 ALA A CA 1
ATOM 1973 C C . ALA A 1 262 ? -10.128 13.353 9.643 1.00 97.50 262 ALA A C 1
ATOM 1975 O O . ALA A 1 262 ? -9.897 12.206 9.259 1.00 97.50 262 ALA A O 1
ATOM 1976 N N . ILE A 1 263 ? -10.882 13.615 10.705 1.00 98.25 263 ILE A N 1
ATOM 1977 C CA . ILE A 1 263 ? -11.672 12.614 11.414 1.00 98.25 263 ILE A CA 1
ATOM 1978 C C . ILE A 1 263 ? -13.101 13.136 11.531 1.00 98.25 263 ILE A C 1
ATOM 1980 O O . ILE A 1 263 ? -13.314 14.317 11.811 1.00 98.25 263 ILE A O 1
ATOM 1984 N N . GLU A 1 264 ? -14.071 12.260 11.315 1.00 98.62 264 GLU A N 1
ATOM 1985 C CA . GLU A 1 264 ? -15.495 12.567 11.403 1.00 98.62 264 GLU A CA 1
ATOM 1986 C C . GLU A 1 264 ? -16.173 11.507 12.270 1.00 98.62 264 GLU A C 1
ATOM 1988 O O . GLU A 1 264 ? -16.159 10.328 11.935 1.00 98.62 264 GLU A O 1
ATOM 1993 N N . ALA A 1 265 ? -16.746 11.906 13.405 1.00 98.25 265 ALA A N 1
ATOM 1994 C CA . ALA A 1 265 ? -17.458 11.002 14.303 1.00 98.25 265 ALA A CA 1
ATOM 1995 C C . ALA A 1 265 ? -18.965 11.276 14.226 1.00 98.25 265 ALA A C 1
ATOM 1997 O O . ALA A 1 265 ? -19.434 12.326 14.664 1.00 98.25 265 ALA A O 1
ATOM 1998 N N . ASN A 1 266 ? -19.709 10.308 13.693 1.00 98.44 266 ASN A N 1
ATOM 1999 C CA . ASN A 1 266 ? -21.166 10.338 13.544 1.00 98.44 266 ASN A CA 1
ATOM 2000 C C . ASN A 1 266 ? -21.888 9.479 14.602 1.00 98.44 266 ASN A C 1
ATOM 2002 O O . ASN A 1 266 ? -23.117 9.435 14.633 1.00 98.44 266 ASN A O 1
ATOM 2006 N N . CYS A 1 267 ? -21.134 8.818 15.486 1.00 98.00 267 CYS A N 1
ATOM 2007 C CA . CYS A 1 267 ? -21.618 8.025 16.615 1.00 98.00 267 CYS A CA 1
ATOM 2008 C C . CYS A 1 267 ? -20.977 8.524 17.921 1.00 98.00 267 CYS A C 1
ATOM 2010 O O . CYS A 1 267 ? -19.791 8.853 17.940 1.00 98.00 267 CYS A O 1
ATOM 2012 N N . GLU A 1 268 ? -21.746 8.567 19.014 1.00 98.25 268 GLU A N 1
ATOM 2013 C CA . GLU A 1 268 ? -21.259 9.026 20.327 1.00 98.25 268 GLU A CA 1
ATOM 2014 C C . GLU A 1 268 ? -20.195 8.105 20.942 1.00 98.25 268 GLU A C 1
ATOM 2016 O O . GLU A 1 268 ? -19.333 8.574 21.683 1.00 98.25 268 GLU A O 1
ATOM 2021 N N . ASP A 1 269 ? -20.217 6.822 20.576 1.00 98.44 269 ASP A N 1
ATOM 2022 C CA . ASP A 1 269 ? -19.285 5.800 21.058 1.00 98.44 269 ASP A CA 1
ATOM 2023 C C . ASP A 1 269 ? -18.051 5.628 20.147 1.00 98.44 269 ASP A C 1
ATOM 2025 O O . ASP A 1 269 ? -17.207 4.761 20.392 1.00 98.44 269 ASP A O 1
ATOM 2029 N N . ALA A 1 270 ? -17.914 6.438 19.089 1.00 98.56 270 ALA A N 1
ATOM 2030 C CA . ALA A 1 270 ? -16.750 6.398 18.208 1.00 98.56 270 ALA A CA 1
ATOM 2031 C C . ALA A 1 270 ? -15.521 7.051 18.864 1.00 98.56 270 ALA A C 1
ATOM 2033 O O . ALA A 1 270 ? -15.568 8.187 19.338 1.00 98.56 270 ALA A O 1
ATOM 2034 N N . ILE A 1 271 ? -14.379 6.357 18.830 1.00 98.62 271 ILE A N 1
ATOM 2035 C CA . ILE A 1 271 ? -13.097 6.855 19.346 1.00 98.62 271 ILE A CA 1
ATOM 2036 C C . ILE A 1 271 ? -12.130 7.022 18.177 1.00 98.62 271 ILE A C 1
ATOM 2038 O O . ILE A 1 271 ? -11.559 6.045 17.691 1.00 98.62 271 ILE A O 1
ATOM 2042 N N . LEU A 1 272 ? -11.924 8.262 17.741 1.00 98.62 272 LEU A N 1
ATOM 2043 C CA . LEU A 1 272 ? -11.036 8.600 16.630 1.00 98.62 272 LEU A CA 1
ATOM 2044 C C . LEU A 1 272 ? -9.882 9.476 17.128 1.00 98.62 272 LEU A C 1
ATOM 2046 O O . LEU A 1 272 ? -10.102 10.458 17.837 1.00 98.62 272 LEU A O 1
ATOM 2050 N N . MET A 1 273 ? -8.654 9.121 16.757 1.00 98.06 273 MET A N 1
ATOM 2051 C CA . MET A 1 273 ? -7.435 9.835 17.138 1.00 98.06 273 MET A CA 1
ATOM 2052 C C . MET A 1 273 ? -6.573 10.115 15.912 1.00 98.06 273 MET A C 1
ATOM 2054 O O . MET A 1 273 ? -6.482 9.293 14.998 1.00 98.06 273 MET A O 1
ATOM 2058 N N . HIS A 1 274 ? -5.920 11.273 15.922 1.00 96.38 274 HIS A N 1
ATOM 2059 C CA . HIS A 1 274 ? -4.994 11.684 14.882 1.00 96.38 274 HIS A CA 1
ATOM 2060 C C . HIS A 1 274 ? -3.759 12.363 15.485 1.00 96.38 274 HIS A C 1
ATOM 2062 O O . HIS A 1 274 ? -3.890 13.263 16.318 1.00 96.38 274 HIS A O 1
ATOM 2068 N N . GLU A 1 275 ? -2.583 11.964 15.002 1.00 95.62 275 GLU A N 1
ATOM 2069 C CA . GLU A 1 275 ? -1.281 12.530 15.339 1.00 95.62 275 GLU A CA 1
ATOM 2070 C C . GLU A 1 275 ? -0.473 12.806 14.058 1.00 95.62 275 GLU A C 1
ATOM 2072 O O . GLU A 1 275 ? -0.475 12.001 13.123 1.00 95.62 275 GLU A O 1
ATOM 2077 N N . ALA A 1 276 ? 0.214 13.952 14.000 1.00 92.62 276 ALA A N 1
ATOM 2078 C CA . ALA A 1 276 ? 1.086 14.314 12.883 1.00 92.62 276 ALA A CA 1
ATOM 2079 C C . ALA A 1 276 ? 2.380 14.988 13.350 1.00 92.62 276 ALA A C 1
ATOM 2081 O O . ALA A 1 276 ? 2.349 15.915 14.165 1.00 92.62 276 ALA A O 1
ATOM 2082 N N . ALA A 1 277 ? 3.500 14.595 12.747 1.00 94.06 277 ALA A N 1
ATOM 2083 C CA . ALA A 1 277 ? 4.803 15.220 12.900 1.00 94.06 277 ALA A CA 1
ATOM 2084 C C . ALA A 1 277 ? 5.445 15.455 11.525 1.00 94.06 277 ALA A C 1
ATOM 2086 O O . ALA A 1 277 ? 5.601 14.536 10.729 1.00 94.06 277 ALA A O 1
ATOM 2087 N N . ILE A 1 278 ? 5.844 16.699 11.248 1.00 94.75 278 ILE A N 1
ATOM 2088 C CA . ILE A 1 278 ? 6.631 17.055 10.061 1.00 94.75 278 ILE A CA 1
ATOM 2089 C C . ILE A 1 278 ? 7.883 17.773 10.549 1.00 94.75 278 ILE A C 1
ATOM 2091 O O . ILE A 1 278 ? 7.791 18.801 11.227 1.00 94.75 278 ILE A O 1
ATOM 2095 N N . GLY A 1 279 ? 9.055 17.244 10.215 1.00 92.69 279 GLY A N 1
ATOM 2096 C CA . GLY A 1 279 ? 10.317 17.783 10.703 1.00 92.69 279 GLY A CA 1
ATOM 2097 C C . GLY A 1 279 ? 11.509 17.389 9.848 1.00 92.69 279 GLY A C 1
ATOM 2098 O O . GLY A 1 279 ? 11.375 16.743 8.821 1.00 92.69 279 GLY A O 1
ATOM 2099 N N . LYS A 1 280 ? 12.695 17.811 10.277 1.00 91.62 280 LYS A N 1
ATOM 2100 C CA . LYS A 1 280 ? 13.972 17.349 9.719 1.00 91.62 280 LYS A CA 1
ATOM 2101 C C . LYS A 1 280 ? 14.529 16.205 10.568 1.00 91.62 280 LYS A C 1
ATOM 2103 O O . LYS A 1 280 ? 14.111 16.049 11.716 1.00 91.62 280 LYS A O 1
ATOM 2108 N N . ILE A 1 281 ? 15.525 15.491 10.047 1.00 86.81 281 ILE A N 1
ATOM 2109 C CA . ILE A 1 281 ? 16.294 14.512 10.828 1.00 86.81 281 ILE A CA 1
ATOM 2110 C C . ILE A 1 281 ? 16.901 15.192 12.068 1.00 86.81 281 ILE A C 1
ATOM 2112 O O . ILE A 1 281 ? 17.407 16.322 12.004 1.00 86.81 281 ILE A O 1
ATOM 2116 N N . ALA A 1 282 ? 16.827 14.515 13.215 1.00 83.31 282 ALA A N 1
ATOM 2117 C CA . ALA A 1 282 ? 17.386 15.017 14.459 1.00 83.31 282 ALA A CA 1
ATOM 2118 C C . ALA A 1 282 ? 18.925 14.972 14.395 1.00 83.31 282 ALA A C 1
ATOM 2120 O O . ALA A 1 282 ? 19.534 13.915 14.243 1.00 83.31 282 ALA A O 1
ATOM 2121 N N . GLY A 1 283 ? 19.573 16.138 14.479 1.00 83.38 283 GLY A N 1
ATOM 2122 C CA . GLY A 1 283 ? 21.023 16.245 14.261 1.00 83.38 283 GLY A CA 1
ATOM 2123 C C . GLY A 1 283 ? 21.876 15.496 15.293 1.00 83.38 283 GLY A C 1
ATOM 2124 O O . GLY A 1 283 ? 23.007 15.120 15.004 1.00 83.38 283 GLY A O 1
ATOM 2125 N N . ASP A 1 284 ? 21.345 15.238 16.486 1.00 89.62 284 ASP A N 1
ATOM 2126 C CA . ASP A 1 284 ? 21.993 14.411 17.506 1.00 89.62 284 ASP A CA 1
ATOM 2127 C C . ASP A 1 284 ? 22.059 12.926 17.113 1.00 89.62 284 ASP A C 1
ATOM 2129 O O . ASP A 1 284 ? 23.047 12.262 17.435 1.00 89.62 284 ASP A O 1
ATOM 2133 N N . GLN A 1 285 ? 21.067 12.417 16.371 1.00 89.44 285 GLN A N 1
ATOM 2134 C CA . GLN A 1 285 ? 21.105 11.070 15.792 1.00 89.44 285 GLN A CA 1
ATOM 2135 C C . GLN A 1 285 ? 22.226 10.949 14.752 1.00 89.44 285 GLN A C 1
ATOM 2137 O O . GLN A 1 285 ? 23.015 10.006 14.828 1.00 89.44 285 GLN A O 1
ATOM 2142 N N . ILE A 1 286 ? 22.360 11.942 13.862 1.00 90.31 286 ILE A N 1
ATOM 2143 C CA . ILE A 1 286 ? 23.437 11.999 12.856 1.00 90.31 286 ILE A CA 1
ATOM 2144 C C . ILE A 1 286 ? 24.806 12.015 13.543 1.00 90.31 286 ILE A C 1
ATOM 2146 O O . ILE A 1 286 ? 25.643 11.154 13.275 1.00 90.31 286 ILE A O 1
ATOM 2150 N N . ILE A 1 287 ? 25.020 12.934 14.494 1.00 92.75 287 ILE A N 1
ATOM 2151 C CA . ILE A 1 287 ? 26.294 13.041 15.226 1.00 92.75 287 ILE A CA 1
ATOM 2152 C C . ILE A 1 287 ? 26.633 11.716 15.916 1.00 92.75 287 ILE A C 1
ATOM 2154 O O . ILE A 1 287 ? 27.783 11.277 15.885 1.00 92.75 287 ILE A O 1
ATOM 2158 N N . LYS A 1 288 ? 25.645 11.051 16.526 1.00 93.94 288 LYS A N 1
ATOM 2159 C CA . LYS A 1 288 ? 25.850 9.758 17.185 1.00 93.94 288 LYS A CA 1
ATOM 2160 C C . LYS A 1 288 ? 26.324 8.690 16.198 1.00 93.94 288 LYS A C 1
ATOM 2162 O O . LYS A 1 288 ? 27.301 8.011 16.503 1.00 93.94 288 LYS A O 1
ATOM 2167 N N . LEU A 1 289 ? 25.688 8.553 15.036 1.00 95.12 289 LEU A N 1
ATOM 2168 C CA . LEU A 1 289 ? 26.107 7.595 14.006 1.00 95.12 289 LEU A CA 1
ATOM 2169 C C . LEU A 1 289 ? 27.495 7.926 13.440 1.00 95.12 289 LEU A C 1
ATOM 2171 O O . LEU A 1 289 ? 28.320 7.027 13.284 1.00 95.12 289 LEU A O 1
ATOM 2175 N N . GLN A 1 290 ? 27.819 9.210 13.274 1.00 94.75 290 GLN A N 1
ATOM 2176 C CA . GLN A 1 290 ? 29.169 9.633 12.896 1.00 94.75 290 GLN A CA 1
ATOM 2177 C C . GLN A 1 290 ? 30.222 9.238 13.939 1.00 94.75 290 GLN A C 1
ATOM 2179 O O . GLN A 1 290 ? 31.320 8.809 13.584 1.00 94.75 290 GLN A O 1
ATOM 2184 N N . THR A 1 291 ? 29.896 9.295 15.239 1.00 95.94 291 THR A N 1
ATOM 2185 C CA . THR A 1 291 ? 30.816 8.793 16.280 1.00 95.94 291 THR A CA 1
ATOM 2186 C C . THR A 1 291 ? 31.054 7.283 16.205 1.00 95.94 291 THR A C 1
ATOM 2188 O O . THR A 1 291 ? 32.077 6.809 16.698 1.00 95.94 291 THR A O 1
ATOM 2191 N N . LEU A 1 292 ? 30.146 6.532 15.572 1.00 95.81 292 LEU A N 1
ATOM 2192 C CA . LEU A 1 292 ? 30.292 5.099 15.304 1.00 95.81 292 LEU A CA 1
ATOM 2193 C C . LEU A 1 292 ? 31.064 4.806 14.005 1.00 95.81 292 LEU A C 1
ATOM 2195 O O . LEU A 1 292 ? 31.310 3.640 13.707 1.00 95.81 292 LEU A O 1
ATOM 2199 N N . GLY A 1 293 ? 31.506 5.840 13.281 1.00 95.19 293 GLY A N 1
ATOM 2200 C CA . GLY A 1 293 ? 32.376 5.725 12.110 1.00 95.19 293 GLY A CA 1
ATOM 2201 C C . GLY A 1 293 ? 31.679 5.900 10.763 1.00 95.19 293 GLY A C 1
ATOM 2202 O O . GLY A 1 293 ? 32.347 5.739 9.746 1.00 95.19 293 GLY A O 1
ATOM 2203 N N . LEU A 1 294 ? 30.385 6.236 10.747 1.00 96.00 294 LEU A N 1
ATOM 2204 C CA . LEU A 1 294 ? 29.656 6.540 9.517 1.00 96.00 294 LEU A CA 1
ATOM 2205 C C . LEU A 1 294 ? 29.987 7.958 9.038 1.00 96.00 294 LEU A C 1
ATOM 2207 O O . LEU A 1 294 ? 30.232 8.874 9.829 1.00 96.00 294 LEU A O 1
ATOM 2211 N N . THR A 1 295 ? 29.973 8.157 7.730 1.00 95.88 295 THR A N 1
ATOM 2212 C CA . THR A 1 295 ? 29.889 9.495 7.140 1.00 95.88 295 THR A CA 1
ATOM 2213 C C . THR A 1 295 ? 28.517 10.122 7.422 1.00 95.88 295 THR A C 1
ATOM 2215 O O . THR A 1 295 ? 27.598 9.458 7.895 1.00 95.88 295 THR A O 1
ATOM 2218 N N . GLU A 1 296 ? 28.368 11.425 7.170 1.00 90.62 296 GLU A N 1
ATOM 2219 C CA . GLU A 1 296 ? 27.062 12.094 7.293 1.00 90.62 296 GLU A CA 1
ATOM 2220 C C . GLU A 1 296 ? 26.013 11.461 6.373 1.00 90.62 296 GLU A C 1
ATOM 2222 O O . GLU A 1 296 ? 24.925 11.142 6.833 1.00 90.62 296 GLU A O 1
ATOM 2227 N N . GLU A 1 297 ? 26.376 11.198 5.115 1.00 89.88 297 GLU A N 1
ATOM 2228 C CA . GLU A 1 297 ? 25.489 10.585 4.119 1.00 89.88 297 GLU A CA 1
ATOM 2229 C C . GLU A 1 297 ? 25.080 9.158 4.508 1.00 89.88 297 GLU A C 1
ATOM 2231 O O . GLU A 1 297 ? 23.904 8.814 4.432 1.00 89.88 297 GLU A O 1
ATOM 2236 N N . GLU A 1 298 ? 26.023 8.334 4.981 1.00 92.38 298 GLU A N 1
ATOM 2237 C CA . GLU A 1 298 ? 25.712 6.986 5.478 1.00 92.38 298 GLU A CA 1
ATOM 2238 C C . GLU A 1 298 ? 24.806 7.040 6.715 1.00 92.38 298 GLU A C 1
ATOM 2240 O O . GLU A 1 298 ? 23.872 6.254 6.834 1.00 92.38 298 GLU A O 1
ATOM 2245 N N . ALA A 1 299 ? 25.052 7.979 7.635 1.00 92.75 299 ALA A N 1
ATOM 2246 C CA . ALA A 1 299 ? 24.221 8.157 8.821 1.00 92.75 299 ALA A CA 1
ATOM 2247 C C . ALA A 1 299 ? 22.797 8.606 8.467 1.00 92.75 299 ALA A C 1
ATOM 2249 O O . ALA A 1 299 ? 21.836 8.111 9.054 1.00 92.75 299 ALA A O 1
ATOM 2250 N N . GLU A 1 300 ? 22.655 9.541 7.526 1.00 90.44 300 GLU A N 1
ATOM 2251 C CA . GLU A 1 300 ? 21.353 9.950 7.004 1.00 90.44 300 GLU A CA 1
ATOM 2252 C C . GLU A 1 300 ? 20.628 8.766 6.363 1.00 90.44 300 GLU A C 1
ATOM 2254 O O . GLU A 1 300 ? 19.473 8.523 6.705 1.00 90.44 300 GLU A O 1
ATOM 2259 N N . GLN A 1 301 ? 21.303 8.001 5.501 1.00 89.69 301 GLN A N 1
ATOM 2260 C CA . GLN A 1 301 ? 20.703 6.849 4.830 1.00 89.69 301 GLN A CA 1
ATOM 2261 C C . GLN A 1 301 ? 20.194 5.800 5.828 1.00 89.69 301 GLN A C 1
ATOM 2263 O O . GLN A 1 301 ? 19.045 5.387 5.724 1.00 89.69 301 GLN A O 1
ATOM 2268 N N . GLU A 1 302 ? 20.984 5.441 6.843 1.00 91.81 302 GLU A N 1
ATOM 2269 C CA . GLU A 1 302 ? 20.566 4.485 7.882 1.00 91.81 302 GLU A CA 1
ATOM 2270 C C . GLU A 1 302 ? 19.334 4.965 8.666 1.00 91.81 302 GLU A C 1
ATOM 2272 O O . GLU A 1 302 ? 18.439 4.179 8.977 1.00 91.81 302 GLU A O 1
ATOM 2277 N N . ILE A 1 303 ? 19.250 6.267 8.969 1.00 91.38 303 ILE A N 1
ATOM 2278 C CA . ILE A 1 303 ? 18.070 6.843 9.632 1.00 91.38 303 ILE A CA 1
ATOM 2279 C C . ILE A 1 303 ? 16.842 6.757 8.719 1.00 91.38 303 ILE A C 1
ATOM 2281 O O . ILE A 1 303 ? 15.746 6.468 9.197 1.00 91.38 303 ILE A O 1
ATOM 2285 N N . LEU A 1 304 ? 17.004 7.026 7.422 1.00 89.75 304 LEU A N 1
ATOM 2286 C CA . LEU A 1 304 ? 15.907 6.967 6.456 1.00 89.75 304 LEU A CA 1
ATOM 2287 C C . LEU A 1 304 ? 15.425 5.537 6.218 1.00 89.75 304 LEU A C 1
ATOM 2289 O O . LEU A 1 304 ? 14.215 5.322 6.142 1.00 89.75 304 LEU A O 1
ATOM 2293 N N . ASP A 1 305 ? 16.344 4.577 6.159 1.00 87.56 305 ASP A N 1
ATOM 2294 C CA . ASP A 1 305 ? 16.025 3.162 5.996 1.00 87.56 305 ASP A CA 1
ATOM 2295 C C . ASP A 1 305 ? 15.269 2.623 7.218 1.00 87.56 305 ASP A C 1
ATOM 2297 O O . ASP A 1 305 ? 14.245 1.966 7.050 1.00 87.56 305 ASP A O 1
ATOM 2301 N N . ASP A 1 306 ? 15.690 2.961 8.445 1.00 89.81 306 ASP A N 1
ATOM 2302 C CA . ASP A 1 306 ? 14.949 2.613 9.671 1.00 89.81 306 ASP A CA 1
ATOM 2303 C C . ASP A 1 306 ? 13.575 3.297 9.712 1.00 89.81 306 ASP A C 1
ATOM 2305 O O . ASP A 1 306 ? 12.558 2.663 10.013 1.00 89.81 306 ASP A O 1
ATOM 2309 N N . PHE A 1 307 ? 13.510 4.576 9.335 1.00 91.25 307 PHE A N 1
ATOM 2310 C CA . PHE A 1 307 ? 12.258 5.322 9.287 1.00 91.25 307 PHE A CA 1
ATOM 2311 C C . PHE A 1 307 ? 11.262 4.707 8.295 1.00 91.25 307 PHE A C 1
ATOM 2313 O O . PHE A 1 307 ? 10.081 4.589 8.615 1.00 91.25 307 PHE A O 1
ATOM 2320 N N . LEU A 1 308 ? 11.715 4.259 7.123 1.00 87.00 308 LEU A N 1
ATOM 2321 C CA . LEU A 1 308 ? 10.880 3.621 6.098 1.00 87.00 308 LEU A CA 1
ATOM 2322 C C . LEU A 1 308 ? 10.769 2.087 6.252 1.00 87.00 308 LEU A C 1
ATOM 2324 O O . LEU A 1 308 ? 10.113 1.442 5.427 1.00 87.00 308 LEU A O 1
ATOM 2328 N N . SER A 1 309 ? 11.360 1.497 7.298 1.00 79.75 309 SER A N 1
ATOM 2329 C CA . SER A 1 309 ? 11.310 0.049 7.573 1.00 79.75 309 SER A CA 1
ATOM 2330 C C . SER A 1 309 ? 9.948 -0.469 8.011 1.00 79.75 309 SER A C 1
ATOM 2332 O O . SER A 1 309 ? 9.075 0.314 8.456 1.00 79.75 309 SER A O 1
#

Organism: NCBI:txid79604

Foldseek 3Di:
DQQDADPVRQVQCCVWFVDNDDDPAFEWEEELQHTDDTDHHPFWDWAADPPFGEIEIEGEAQAEDGEYEYEYEYEDAQGAYEYAYEYEAHHQYEYEYGYEYEYEDADQHAHEYEAEYEYDHHALHEYEYEGEYYYYYPYPHAAEYEYEYEYEEDALYEYEYEAEYDDDHQEYAYEEEYEYAANYEYEYEYEEEDEDAGEYEHEYEYEDQYAAYEYEAHYFYEFYDNYEYEYEYEYEAQYLYEYEHEEEYAYYHNGYYHYHYYYHYNDPNYHYYYYYDYYHPDVVQLVVVVVVPDDSVRSVVVVSVVRRD

InterPro domains:
  IPR000825 SUF system FeS cluster assembly, SufBD core domain [PF01458] (87-307)
  IPR037284 SUF system FeS cluster assembly, SufBD superfamily [SSF101960] (12-308)
  IPR055346 SUF system FeS cluster assembly, SufBD [PTHR30508] (82-308)

Sequence (309 aa):
MAVDLSPIDENLLATISGLHGMPNGAFNIRRNGELVERHSSAFIEIATKEGVPGIDIKIKPGTRGETVYIPVIVTQAGVKDVVYNTFYVGEGSDVTIVAGCGIHNAAHEQSQHDGIHEFFIGKGARVKYTEAHYGEGPANGTRILNPVTKVHMAENSFCEMDLSQLEGVTSTKRETEADLAEGAKMIITEKLMTHDEQFAESNMLFQLNGDDSSVQVVSRSVAKDESRQVFSPLVVGNAACRGHVQCDSILIGNGKVKSVPAIEANCEDAILMHEAAIGKIAGDQIIKLQTLGLTEEEAEQEILDDFLS

Radius of gyration: 19.93 Å; chains: 1; bounding box: 54×48×45 Å

Secondary structure (DSSP, 8-state):
------HHHHHHHHHHH--SSSPSSEEEEEETTEEEEEE--SSEEEEEPSSSSEEEEEEPTT-EEEEEEEEEEE-STT-EEEEEEEEEE-TT-EEEEEEEEEEE--SSS-EEEEEEEEEEE-TT-EEEEEEEEEEE-SS---EEE--EEEEEE-TT-EEEEEEEEEE--SEEEEEEEEEE-TT-EEEEEEEEEE-TT-EEEEEEEEEE-STT-EEEEEEEEEE-TT-EEEEEEEEEE-SS-EEEEEEEEEE-TT-EEEE--EEEE-STT-EEEEEEEEEPPPHHHHHHHHHTT--HHHHHHHHHHHHT-